Protein AF-0000000074684173 (afdb_homodimer)

Solvent-accessible surface area (backbone atoms only — not comparable to full-atom values): 18031 Å² total; per-residue (Å²): 128,80,78,47,80,74,58,52,73,63,25,51,53,51,18,54,50,30,50,53,45,47,60,44,42,70,63,49,59,40,55,18,73,44,70,64,85,82,48,59,67,70,51,53,49,50,52,52,51,47,40,68,71,32,25,43,43,57,56,69,36,16,80,82,35,29,43,56,35,41,54,49,50,47,40,65,68,55,41,46,66,44,26,57,52,45,22,54,32,23,64,51,6,46,69,69,32,50,80,44,41,61,60,50,26,51,51,15,38,36,44,35,49,52,45,47,19,49,45,31,32,52,71,64,52,81,57,84,80,51,88,60,62,48,52,88,49,71,68,41,22,50,47,34,42,57,75,51,41,62,58,36,53,54,22,50,51,42,33,54,52,29,48,64,58,50,66,75,44,75,63,127,129,79,78,48,78,72,58,52,72,66,24,53,53,50,19,53,50,31,48,54,44,48,60,43,43,69,62,49,59,42,56,17,73,45,68,64,86,82,49,61,67,69,52,53,49,50,52,51,51,48,40,69,71,33,26,43,44,58,58,69,37,16,82,82,34,29,41,56,35,39,53,49,50,46,39,65,68,56,40,45,65,44,25,58,51,45,21,55,30,24,66,50,7,47,68,68,32,50,80,45,42,61,60,50,25,53,50,16,40,37,43,35,49,53,45,47,19,48,46,32,32,54,72,64,53,81,56,84,80,50,87,61,60,49,53,87,47,71,68,42,22,52,47,34,43,54,74,51,40,61,59,36,54,53,21,49,51,42,34,54,51,30,48,66,59,50,66,75,44,76,60,127

Structure (mmCIF, N/CA/C/O backbone):
data_AF-0000000074684173-model_v1
#
loop_
_entity.id
_entity.type
_entity.pdbx_description
1 polymer 'Sigma intracellular receptor 2'
#
loop_
_atom_site.group_PDB
_atom_site.id
_atom_site.type_symbol
_atom_site.label_atom_id
_atom_site.label_alt_id
_atom_site.label_comp_id
_atom_site.label_asym_id
_atom_site.label_entity_id
_atom_site.label_seq_id
_atom_site.pdbx_PDB_ins_code
_atom_site.Cartn_x
_atom_site.Cartn_y
_atom_site.Cartn_z
_atom_site.occupancy
_atom_site.B_iso_or_equiv
_atom_site.auth_seq_id
_atom_site.auth_comp_id
_atom_site.auth_asym_id
_atom_site.auth_atom_id
_atom_site.pdbx_PDB_model_num
ATOM 1 N N . MET A 1 1 ? -27.344 -25.234 -1.289 1 38.94 1 MET A N 1
ATOM 2 C CA . MET A 1 1 ? -26.5 -25.547 -2.447 1 38.94 1 MET A CA 1
ATOM 3 C C . MET A 1 1 ? -25.188 -26.172 -2.016 1 38.94 1 MET A C 1
ATOM 5 O O . MET A 1 1 ? -24.531 -25.672 -1.085 1 38.94 1 MET A O 1
ATOM 9 N N . ALA A 1 2 ? -24.844 -27.266 -2.352 1 48.03 2 ALA A N 1
ATOM 10 C CA . ALA A 1 2 ? -23.688 -28.062 -1.921 1 48.03 2 ALA A CA 1
ATOM 11 C C . ALA A 1 2 ? -22.391 -27.297 -2.131 1 48.03 2 ALA A C 1
ATOM 13 O O . ALA A 1 2 ? -22.266 -26.516 -3.08 1 48.03 2 ALA A O 1
ATOM 14 N N . LEU A 1 3 ? -21.625 -26.922 -0.982 1 55.53 3 LEU A N 1
ATOM 15 C CA . LEU A 1 3 ? -20.297 -26.344 -1.194 1 55.53 3 LEU A CA 1
ATOM 16 C C . LEU A 1 3 ? -19.578 -27.062 -2.338 1 55.53 3 LEU A C 1
ATOM 18 O O . LEU A 1 3 ? -19.688 -28.281 -2.486 1 55.53 3 LEU A O 1
ATOM 22 N N . PRO A 1 4 ? -19.203 -26.25 -3.406 1 60.19 4 PRO A N 1
ATOM 23 C CA . PRO A 1 4 ? -18.469 -26.875 -4.512 1 60.19 4 PRO A CA 1
ATOM 24 C C . PRO A 1 4 ? -17.422 -27.875 -4.039 1 60.19 4 PRO A C 1
ATOM 26 O O . PRO A 1 4 ? -17.016 -27.859 -2.871 1 60.19 4 PRO A O 1
ATOM 29 N N . SER A 1 5 ? -16.906 -28.766 -4.777 1 68.44 5 SER A N 1
ATOM 30 C CA . SER A 1 5 ? -15.812 -29.688 -4.508 1 68.44 5 SER A CA 1
ATOM 31 C C . SER A 1 5 ? -14.531 -28.938 -4.184 1 68.44 5 SER A C 1
ATOM 33 O O . SER A 1 5 ? -14.305 -27.844 -4.684 1 68.44 5 SER A O 1
ATOM 35 N N . ARG A 1 6 ? -13.836 -29.125 -3.109 1 76.19 6 ARG A N 1
ATOM 36 C CA . ARG A 1 6 ? -12.562 -28.609 -2.609 1 76.19 6 ARG A CA 1
ATOM 37 C C . ARG A 1 6 ? -12.734 -27.219 -2.025 1 76.19 6 ARG A C 1
ATOM 39 O O . ARG A 1 6 ? -12.023 -26.281 -2.414 1 76.19 6 ARG A O 1
ATOM 46 N N . TYR A 1 7 ? -13.812 -26.984 -1.342 1 83.56 7 TYR A N 1
ATOM 47 C CA . TYR A 1 7 ? -14.156 -25.719 -0.714 1 83.56 7 TYR A CA 1
ATOM 48 C C . TYR A 1 7 ? -13.617 -25.656 0.71 1 83.56 7 TYR A C 1
ATOM 50 O O . TYR A 1 7 ? -13.93 -26.5 1.54 1 83.56 7 TYR A O 1
ATOM 58 N N . ARG A 1 8 ? -12.805 -24.609 0.915 1 92.25 8 ARG A N 1
ATOM 59 C CA . ARG A 1 8 ? -12.148 -24.406 2.203 1 92.25 8 ARG A CA 1
ATOM 60 C C . ARG A 1 8 ? -12.891 -23.375 3.041 1 92.25 8 ARG A C 1
ATOM 62 O O . ARG A 1 8 ? -13.617 -22.531 2.502 1 92.25 8 ARG A O 1
ATOM 69 N N . ILE A 1 9 ? -12.719 -23.422 4.324 1 95.25 9 ILE A N 1
ATOM 70 C CA . ILE A 1 9 ? -13.289 -22.438 5.234 1 95.25 9 ILE A CA 1
ATOM 71 C C . ILE A 1 9 ? -12.82 -21.031 4.844 1 95.25 9 ILE A C 1
ATOM 73 O O . ILE A 1 9 ? -13.586 -20.078 4.91 1 95.25 9 ILE A O 1
ATOM 77 N N . LEU A 1 10 ? -11.602 -20.891 4.402 1 96.94 10 LEU A N 1
ATOM 78 C CA . LEU A 1 10 ? -11.047 -19.609 4.004 1 96.94 10 LEU A CA 1
ATOM 79 C C . LEU A 1 10 ? -11.789 -19.047 2.795 1 96.94 10 LEU A C 1
ATOM 81 O O . LEU A 1 10 ? -11.945 -17.828 2.666 1 96.94 10 LEU A O 1
ATOM 85 N N . ASP A 1 11 ? -12.227 -19.922 1.945 1 97.25 11 ASP A N 1
ATOM 86 C CA . ASP A 1 11 ? -12.984 -19.453 0.789 1 97.25 11 ASP A CA 1
ATOM 87 C C . ASP A 1 11 ? -14.289 -18.797 1.221 1 97.25 11 ASP A C 1
ATOM 89 O O . ASP A 1 11 ? -14.711 -17.797 0.643 1 97.25 11 ASP A O 1
ATOM 93 N N . TYR A 1 12 ? -14.859 -19.391 2.195 1 96.5 12 TYR A N 1
ATOM 94 C CA . TYR A 1 12 ? -16.094 -18.812 2.729 1 96.5 12 TYR A CA 1
ATOM 95 C C . TYR A 1 12 ? -15.836 -17.453 3.367 1 96.5 12 TYR A C 1
ATOM 97 O O . TYR A 1 12 ? -16.594 -16.516 3.158 1 96.5 12 TYR A O 1
ATOM 105 N N . VAL A 1 13 ? -14.805 -17.328 4.145 1 98 13 VAL A N 1
ATOM 106 C CA . VAL A 1 13 ? -14.438 -16.078 4.809 1 98 13 VAL A CA 1
ATOM 107 C C . VAL A 1 13 ? -14.188 -14.992 3.766 1 98 13 VAL A C 1
ATOM 109 O O . VAL A 1 13 ? -14.719 -13.891 3.871 1 98 13 VAL A O 1
ATOM 112 N N . PHE A 1 14 ? -13.414 -15.359 2.771 1 98.69 14 PHE A N 1
ATOM 113 C CA . PHE A 1 14 ? -13.094 -14.391 1.733 1 98.69 14 PHE A CA 1
ATOM 114 C C . PHE A 1 14 ? -14.344 -14.023 0.934 1 98.69 14 PHE A C 1
ATOM 116 O O . PHE A 1 14 ? -14.523 -12.867 0.555 1 98.69 14 PHE A O 1
ATOM 123 N N . PHE A 1 15 ? -15.188 -15.016 0.724 1 98.38 15 PHE A N 1
ATOM 124 C CA . PHE A 1 15 ? -16.438 -14.766 0.011 1 98.38 15 PHE A CA 1
ATOM 125 C C . PHE A 1 15 ? -17.281 -13.727 0.738 1 98.38 15 PHE A C 1
ATOM 127 O O . PHE A 1 15 ? -17.688 -12.734 0.142 1 98.38 15 PHE A O 1
ATOM 134 N N . ILE A 1 16 ? -17.469 -13.891 1.987 1 98.56 16 ILE A N 1
ATOM 135 C CA . ILE A 1 16 ? -18.297 -12.977 2.777 1 98.56 16 ILE A CA 1
ATOM 136 C C . ILE A 1 16 ? -17.641 -11.602 2.826 1 98.56 16 ILE A C 1
ATOM 138 O O . ILE A 1 16 ? -18.312 -10.578 2.725 1 98.56 16 ILE A O 1
ATOM 142 N N . TYR A 1 17 ? -16.406 -11.602 3.016 1 98.75 17 TYR A N 1
ATOM 143 C CA . TYR A 1 17 ? -15.648 -10.352 3.111 1 98.75 17 TYR A CA 1
ATOM 144 C C . TYR A 1 17 ? -15.781 -9.531 1.835 1 98.75 17 TYR A C 1
ATOM 146 O O . TYR A 1 17 ? -16.156 -8.359 1.881 1 98.75 17 TYR A O 1
ATOM 154 N N . PHE A 1 18 ? -15.477 -10.148 0.698 1 98.81 18 PHE A N 1
ATOM 155 C CA . PHE A 1 18 ? -15.523 -9.414 -0.559 1 98.81 18 PHE A CA 1
ATOM 156 C C . PHE A 1 18 ? -16.953 -9.023 -0.916 1 98.81 18 PHE A C 1
ATOM 158 O O . PHE A 1 18 ? -17.188 -7.965 -1.497 1 98.81 18 PHE A O 1
ATOM 165 N N . LEU A 1 19 ? -17.891 -9.906 -0.589 1 98.69 19 LEU A N 1
ATOM 166 C CA . LEU A 1 19 ? -19.297 -9.57 -0.811 1 98.69 19 LEU A CA 1
ATOM 167 C C . LEU A 1 19 ? -19.688 -8.336 -0.015 1 98.69 19 LEU A C 1
ATOM 169 O O . LEU A 1 19 ? -20.344 -7.438 -0.545 1 98.69 19 LEU A O 1
ATOM 173 N N . ALA A 1 20 ? -19.281 -8.258 1.206 1 98.25 20 ALA A N 1
ATOM 174 C CA . ALA A 1 20 ? -19.625 -7.141 2.084 1 98.25 20 ALA A CA 1
ATOM 175 C C . ALA A 1 20 ? -18.953 -5.852 1.624 1 98.25 20 ALA A C 1
ATOM 177 O O . ALA A 1 20 ? -19.469 -4.754 1.862 1 98.25 20 ALA A O 1
ATOM 178 N N . GLN A 1 21 ? -17.781 -5.969 0.984 1 98.25 21 GLN A N 1
ATOM 179 C CA . GLN A 1 21 ? -17.047 -4.793 0.533 1 98.25 21 GLN A CA 1
ATOM 180 C C . GLN A 1 21 ? -17.812 -4.043 -0.552 1 98.25 21 GLN A C 1
ATOM 182 O O . GLN A 1 21 ? -17.688 -2.824 -0.678 1 98.25 21 GLN A O 1
ATOM 187 N N . ILE A 1 22 ? -18.594 -4.711 -1.315 1 98.12 22 ILE A N 1
ATOM 188 C CA . ILE A 1 22 ? -19.266 -4.125 -2.475 1 98.12 22 ILE A CA 1
ATOM 189 C C . ILE A 1 22 ? -20.219 -3.027 -2.02 1 98.12 22 ILE A C 1
ATOM 191 O O . ILE A 1 22 ? -20.016 -1.851 -2.326 1 98.12 22 ILE A O 1
ATOM 195 N N . PRO A 1 23 ? -21.266 -3.275 -1.21 1 96.5 23 PRO A N 1
ATOM 196 C CA . PRO A 1 23 ? -22.141 -2.184 -0.787 1 96.5 23 PRO A CA 1
ATOM 197 C C . PRO A 1 23 ? -21.453 -1.2 0.156 1 96.5 23 PRO A C 1
ATOM 199 O O . PRO A 1 23 ? -21.734 -0.002 0.121 1 96.5 23 PRO A O 1
ATOM 202 N N . SER A 1 24 ? -20.562 -1.703 0.99 1 95.5 24 SER A N 1
ATOM 203 C CA . SER A 1 24 ? -19.859 -0.827 1.932 1 95.5 24 SER A CA 1
ATOM 204 C C . SER A 1 24 ? -19.047 0.238 1.204 1 95.5 24 SER A C 1
ATOM 206 O O . SER A 1 24 ? -19.047 1.405 1.602 1 95.5 24 SER A O 1
ATOM 208 N N . THR A 1 25 ? -18.312 -0.178 0.153 1 96.38 25 THR A N 1
ATOM 209 C CA . THR A 1 25 ? -17.5 0.769 -0.601 1 96.38 25 THR A CA 1
ATOM 210 C C . THR A 1 25 ? -18.391 1.724 -1.4 1 96.38 25 THR A C 1
ATOM 212 O O . THR A 1 25 ? -18.219 2.943 -1.322 1 96.38 25 THR A O 1
ATOM 215 N N . ILE A 1 26 ? -19.375 1.232 -2.061 1 96.25 26 ILE A N 1
ATOM 216 C CA . ILE A 1 26 ? -20.172 2.014 -2.998 1 96.25 26 ILE A CA 1
ATOM 217 C C . ILE A 1 26 ? -21.062 2.988 -2.23 1 96.25 26 ILE A C 1
ATOM 219 O O . ILE A 1 26 ? -21.172 4.16 -2.6 1 96.25 26 ILE A O 1
ATOM 223 N N . PHE A 1 27 ? -21.578 2.586 -1.056 1 94.69 27 PHE A N 1
ATOM 224 C CA . PHE A 1 27 ? -22.625 3.375 -0.419 1 94.69 27 PHE A CA 1
ATOM 225 C C . PHE A 1 27 ? -22.094 4.082 0.823 1 94.69 27 PHE A C 1
ATOM 227 O O . PHE A 1 27 ? -22.703 5.047 1.298 1 94.69 27 PHE A O 1
ATOM 234 N N . PHE A 1 28 ? -21.016 3.607 1.341 1 94.5 28 PHE A N 1
ATOM 235 C CA . PHE A 1 28 ? -20.547 4.152 2.613 1 94.5 28 PHE A CA 1
ATOM 236 C C . PHE A 1 28 ? -19.219 4.855 2.445 1 94.5 28 PHE A C 1
ATOM 238 O O . PHE A 1 28 ? -19.125 6.078 2.588 1 94.5 28 PHE A O 1
ATOM 245 N N . ASP A 1 29 ? -18.203 4.141 1.961 1 94.81 29 ASP A N 1
ATOM 246 C CA . ASP A 1 29 ? -16.859 4.68 1.873 1 94.81 29 ASP A CA 1
ATOM 247 C C . ASP A 1 29 ? -16.781 5.836 0.878 1 94.81 29 ASP A C 1
ATOM 249 O O . ASP A 1 29 ? -16.016 6.781 1.064 1 94.81 29 ASP A O 1
ATOM 253 N N . THR A 1 30 ? -17.594 5.832 -0.098 1 97 30 THR A N 1
ATOM 254 C CA . THR A 1 30 ? -17.547 6.859 -1.134 1 97 30 THR A CA 1
ATOM 255 C C . THR A 1 30 ? -18.031 8.195 -0.588 1 97 30 THR A C 1
ATOM 257 O O . THR A 1 30 ? -17.75 9.25 -1.157 1 97 30 THR A O 1
ATOM 260 N N . GLN A 1 31 ? -18.766 8.195 0.488 1 96.12 31 GLN A N 1
ATOM 261 C CA . GLN A 1 31 ? -19.328 9.414 1.064 1 96.12 31 GLN A CA 1
ATOM 262 C C . GLN A 1 31 ? -18.234 10.32 1.6 1 96.12 31 GLN A C 1
ATOM 264 O O . GLN A 1 31 ? -18.453 11.516 1.836 1 96.12 31 GLN A O 1
ATOM 269 N N . GLY A 1 32 ? -17.062 9.758 1.817 1 95.56 32 GLY A N 1
ATOM 270 C CA . GLY A 1 32 ? -15.938 10.57 2.25 1 95.56 32 GLY A CA 1
ATOM 271 C C . GLY A 1 32 ? -15.297 11.359 1.12 1 95.56 32 GLY A C 1
ATOM 272 O O . GLY A 1 32 ? -14.531 12.289 1.363 1 95.56 32 GLY A O 1
ATOM 273 N N . VAL A 1 33 ? -15.602 11.016 -0.09 1 97.38 33 VAL A N 1
ATOM 274 C CA . VAL A 1 33 ? -14.93 11.586 -1.25 1 97.38 33 VAL A CA 1
ATOM 275 C C . VAL A 1 33 ? -15.922 12.406 -2.07 1 97.38 33 VAL A C 1
ATOM 277 O O . VAL A 1 33 ? -15.602 13.508 -2.531 1 97.38 33 VAL A O 1
ATOM 280 N N . TYR A 1 34 ? -17.125 11.945 -2.166 1 97.31 34 TYR A N 1
ATOM 281 C CA . TYR A 1 34 ? -18.094 12.57 -3.064 1 97.31 34 TYR A CA 1
ATOM 282 C C . TYR A 1 34 ? -19.141 13.344 -2.279 1 97.31 34 TYR A C 1
ATOM 284 O O . TYR A 1 34 ? -19.359 13.086 -1.095 1 97.31 34 TYR A O 1
ATOM 292 N N . PRO A 1 35 ? -19.844 14.266 -2.896 1 96.12 35 PRO A N 1
ATOM 293 C CA . PRO A 1 35 ? -20.812 15.117 -2.197 1 96.12 35 PRO A CA 1
ATOM 294 C C . PRO A 1 35 ? -21.953 14.32 -1.591 1 96.12 35 PRO A C 1
ATOM 296 O O . PRO A 1 35 ? -22.438 13.359 -2.199 1 96.12 35 PRO A O 1
ATOM 299 N N . GLN A 1 36 ? -22.391 14.75 -0.496 1 93.44 36 GLN A N 1
ATOM 300 C CA . GLN A 1 36 ? -23.422 14.062 0.276 1 93.44 36 GLN A CA 1
ATOM 301 C C . GLN A 1 36 ? -24.75 14.039 -0.477 1 93.44 36 GLN A C 1
ATOM 303 O O . GLN A 1 36 ? -25.562 13.133 -0.284 1 93.44 36 GLN A O 1
ATOM 308 N N . ARG A 1 37 ? -24.984 14.922 -1.343 1 94.31 37 ARG A N 1
ATOM 309 C CA . ARG A 1 37 ? -26.25 15.047 -2.055 1 94.31 37 ARG A CA 1
ATOM 310 C C . ARG A 1 37 ? -26.5 13.836 -2.945 1 94.31 37 ARG A C 1
ATOM 312 O O . ARG A 1 37 ? -27.625 13.578 -3.355 1 94.31 37 ARG A O 1
ATOM 319 N N . LEU A 1 38 ? -25.422 13.133 -3.236 1 95.94 38 LEU A N 1
ATOM 320 C CA . LEU A 1 38 ? -25.547 11.977 -4.121 1 95.94 38 LEU A CA 1
ATOM 321 C C . LEU A 1 38 ? -26.109 10.773 -3.373 1 95.94 38 LEU A C 1
ATOM 323 O O . LEU A 1 38 ? -26.453 9.766 -3.99 1 95.94 38 LEU A O 1
ATOM 327 N N . TYR A 1 39 ? -26.281 10.883 -2.053 1 97.06 39 TYR A N 1
ATOM 328 C CA . TYR A 1 39 ? -26.688 9.742 -1.238 1 97.06 39 TYR A CA 1
ATOM 329 C C . TYR A 1 39 ? -28.016 10.008 -0.541 1 97.06 39 TYR A C 1
ATOM 331 O O . TYR A 1 39 ? -28.266 11.125 -0.083 1 97.06 39 TYR A O 1
ATOM 339 N N . PRO A 1 40 ? -28.859 8.984 -0.48 1 96.62 40 PRO A N 1
ATOM 340 C CA . PRO A 1 40 ? -30.094 9.148 0.284 1 96.62 40 PRO A CA 1
ATOM 341 C C . PRO A 1 40 ? -29.844 9.406 1.769 1 96.62 40 PRO A C 1
ATOM 343 O O . PRO A 1 40 ? -28.75 9.102 2.273 1 96.62 40 PRO A O 1
ATOM 346 N N . SER A 1 41 ? -30.844 9.836 2.473 1 96.44 41 SER A N 1
ATOM 347 C CA . SER A 1 41 ? -30.719 10.305 3.852 1 96.44 41 SER A CA 1
ATOM 348 C C . SER A 1 41 ? -30.344 9.156 4.789 1 96.44 41 SER A C 1
ATOM 350 O O . SER A 1 41 ? -29.609 9.359 5.758 1 96.44 41 SER A O 1
ATOM 352 N N . PHE A 1 42 ? -30.828 8.008 4.523 1 96.88 42 PHE A N 1
ATOM 353 C CA . PHE A 1 42 ? -30.562 6.906 5.434 1 96.88 42 PHE A CA 1
ATOM 354 C C . PHE A 1 42 ? -29.078 6.527 5.402 1 96.88 42 PHE A C 1
ATOM 356 O O . PHE A 1 42 ? -28.5 6.176 6.434 1 96.88 42 PHE A O 1
ATOM 363 N N . LEU A 1 43 ? -28.469 6.633 4.266 1 97 43 LEU A N 1
ATOM 364 C CA . LEU A 1 43 ? -27.031 6.355 4.164 1 97 43 LEU A CA 1
ATOM 365 C C . LEU A 1 43 ? -26.219 7.473 4.801 1 97 43 LEU A C 1
ATOM 367 O O . LEU A 1 43 ? -25.188 7.215 5.426 1 97 43 LEU A O 1
ATOM 371 N N . GLN A 1 44 ? -26.672 8.672 4.586 1 97.19 44 GLN A N 1
ATOM 372 C CA . GLN A 1 44 ? -26.016 9.805 5.23 1 97.19 44 GLN A CA 1
ATOM 373 C C . GLN A 1 44 ? -26.062 9.672 6.75 1 97.19 44 GLN A C 1
ATOM 375 O O . GLN A 1 44 ? -25.094 9.992 7.434 1 97.19 44 GLN A O 1
ATOM 380 N N . SER A 1 45 ? -27.188 9.18 7.234 1 96.88 45 SER A N 1
ATOM 381 C CA . SER A 1 45 ? -27.344 8.984 8.672 1 96.88 45 SER A CA 1
ATOM 382 C C . SER A 1 45 ? -26.422 7.887 9.188 1 96.88 45 SER A C 1
ATOM 384 O O . SER A 1 45 ? -25.922 7.957 10.312 1 96.88 45 SER A O 1
ATOM 386 N N . MET A 1 46 ? -26.25 6.883 8.391 1 95.94 46 MET A N 1
ATOM 387 C CA . MET A 1 46 ? -25.328 5.805 8.758 1 95.94 46 MET A CA 1
ATOM 388 C C . MET A 1 46 ? -23.906 6.328 8.906 1 95.94 46 MET A C 1
ATOM 390 O O . MET A 1 46 ? -23.203 5.969 9.852 1 95.94 46 MET A O 1
ATOM 394 N N . LYS A 1 47 ? -23.484 7.082 7.984 1 96.31 47 LYS A N 1
ATOM 395 C CA . LYS A 1 47 ? -22.156 7.676 8.07 1 96.31 47 LYS A CA 1
ATOM 396 C C . LYS A 1 47 ? -22.031 8.586 9.297 1 96.31 47 LYS A C 1
ATOM 398 O O . LYS A 1 47 ? -21.016 8.547 10 1 96.31 47 LYS A O 1
ATOM 403 N N . ALA A 1 48 ? -23.094 9.391 9.531 1 95.88 48 ALA A N 1
ATOM 404 C CA . ALA A 1 48 ? -23.078 10.289 10.68 1 95.88 48 ALA A CA 1
ATOM 405 C C . ALA A 1 48 ? -22.906 9.516 11.984 1 95.88 48 ALA A C 1
ATOM 407 O O . ALA A 1 48 ? -22.141 9.914 12.859 1 95.88 48 ALA A O 1
ATOM 408 N N . HIS A 1 49 ? -23.641 8.43 12.094 1 97 49 HIS A N 1
ATOM 409 C CA . HIS A 1 49 ? -23.516 7.59 13.281 1 97 49 HIS A CA 1
ATOM 410 C C . HIS A 1 49 ? -22.125 6.996 13.398 1 97 49 HIS A C 1
ATOM 412 O O . HIS A 1 49 ? -21.547 6.953 14.492 1 97 49 HIS A O 1
ATOM 418 N N . TYR A 1 50 ? -21.594 6.547 12.312 1 97.31 50 TYR A N 1
ATOM 419 C CA . TYR A 1 50 ? -20.234 6.016 12.281 1 97.31 50 TYR A CA 1
ATOM 420 C C . TYR A 1 50 ? -19.234 7.062 12.75 1 97.31 50 TYR A C 1
ATOM 422 O O . TYR A 1 50 ? -18.344 6.762 13.555 1 97.31 50 TYR A O 1
ATOM 430 N N . LEU A 1 51 ? -19.328 8.258 12.266 1 96.88 51 LEU A N 1
ATOM 431 C CA . LEU A 1 51 ? -18.406 9.328 12.594 1 96.88 51 LEU A CA 1
ATOM 432 C C . LEU A 1 51 ? -18.516 9.719 14.07 1 96.88 51 LEU A C 1
ATOM 434 O O . LEU A 1 51 ? -17.531 10.07 14.703 1 96.88 51 LEU A O 1
ATOM 438 N N . GLU A 1 52 ? -19.719 9.617 14.539 1 96 52 GLU A N 1
ATOM 439 C CA . GLU A 1 52 ? -19.922 9.883 15.961 1 96 52 GLU A CA 1
ATOM 440 C C . GLU A 1 52 ? -19.281 8.805 16.828 1 96 52 GLU A C 1
ATOM 442 O O . GLU A 1 52 ? -18.734 9.094 17.891 1 96 52 GLU A O 1
ATOM 447 N N . THR A 1 53 ? -19.359 7.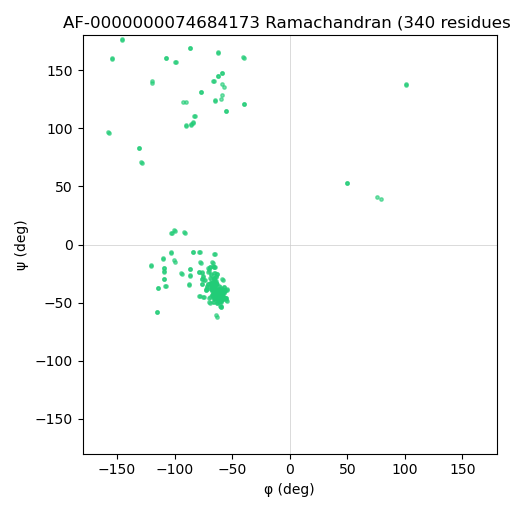656 16.344 1 96.94 53 THR A N 1
ATOM 448 C CA . THR A 1 53 ? -18.906 6.508 17.109 1 96.94 53 THR A CA 1
ATOM 449 C C . THR A 1 53 ? -17.391 6.391 17.047 1 96.94 53 THR A C 1
ATOM 451 O O . THR A 1 53 ? -16.734 6.203 18.078 1 96.94 53 THR A O 1
ATOM 454 N N . TYR A 1 54 ? -16.812 6.555 15.875 1 97.5 54 TYR A N 1
ATOM 455 C CA . TYR A 1 54 ? -15.406 6.211 15.688 1 97.5 54 TYR A CA 1
ATOM 456 C C . TYR A 1 54 ? -14.562 7.461 15.508 1 97.5 54 TYR A C 1
ATOM 458 O O . TYR A 1 54 ? -13.328 7.398 15.562 1 97.5 54 TYR A O 1
ATOM 466 N N . ARG A 1 55 ? -15.141 8.594 15.289 1 97.31 55 ARG A N 1
ATOM 467 C CA . ARG A 1 55 ? -14.438 9.859 15.109 1 97.31 55 ARG A CA 1
ATOM 468 C C . ARG A 1 55 ? -13.32 9.727 14.078 1 97.31 55 ARG A C 1
ATOM 470 O O . ARG A 1 55 ? -12.18 10.094 14.336 1 97.31 55 ARG A O 1
ATOM 477 N N . ASP A 1 56 ? -13.688 9.234 12.93 1 97.69 56 ASP A N 1
ATOM 478 C CA . ASP A 1 56 ? -12.773 8.945 11.828 1 97.69 56 ASP A CA 1
ATOM 479 C C . ASP A 1 56 ? -12.539 10.188 10.969 1 97.69 56 ASP A C 1
ATOM 481 O O . ASP A 1 56 ? -13.383 10.547 10.141 1 97.69 56 ASP A O 1
ATOM 485 N N . PRO A 1 57 ? -11.398 10.828 11.141 1 96.75 57 PRO A N 1
ATOM 486 C CA . PRO A 1 57 ? -11.164 12.055 10.383 1 96.75 57 PRO A CA 1
ATOM 487 C C . PRO A 1 57 ? -10.953 11.797 8.891 1 96.75 57 PRO A C 1
ATOM 489 O O . PRO A 1 57 ? -11.156 12.688 8.07 1 96.75 57 PRO A O 1
ATOM 492 N N . PHE A 1 58 ? -10.539 10.594 8.531 1 96.62 58 PHE A N 1
ATOM 493 C CA . PHE A 1 58 ? -10.219 10.273 7.148 1 96.62 58 PHE A CA 1
ATOM 494 C C . PHE A 1 58 ? -11.492 10.109 6.324 1 96.62 58 PHE A C 1
ATOM 496 O O 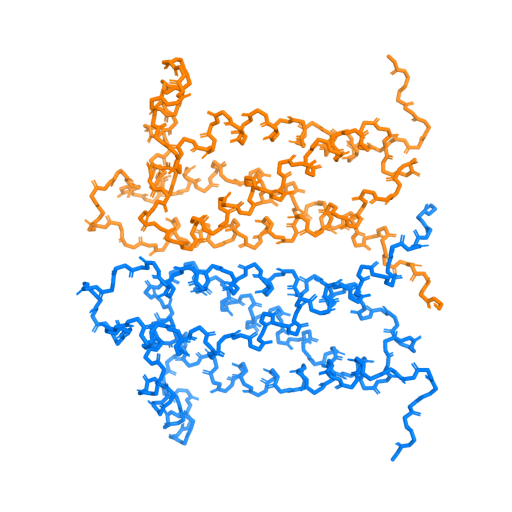. PHE A 1 58 ? -11.602 10.672 5.23 1 96.62 58 PHE A O 1
ATOM 503 N N . LEU A 1 59 ? -12.422 9.391 6.922 1 95.88 59 LEU A N 1
ATOM 504 C CA . LEU A 1 59 ? -13.695 9.195 6.242 1 95.88 59 LEU A CA 1
ATOM 505 C C . LEU A 1 59 ? -14.539 10.469 6.285 1 95.88 59 LEU A C 1
ATOM 507 O O . LEU A 1 59 ? -15.383 10.688 5.418 1 95.88 59 LEU A O 1
ATOM 511 N N . ALA A 1 60 ? -14.367 11.242 7.336 1 95.5 60 ALA A N 1
ATOM 512 C CA . ALA A 1 60 ? -15.117 12.492 7.449 1 95.5 60 ALA A CA 1
ATOM 513 C C . ALA A 1 60 ? -14.859 13.398 6.25 1 95.5 60 ALA A C 1
ATOM 515 O O . ALA A 1 60 ? -15.789 13.977 5.688 1 95.5 60 ALA A O 1
ATOM 516 N N . ASP A 1 61 ? -13.648 13.477 5.836 1 93.44 61 ASP A N 1
ATOM 517 C CA . ASP A 1 61 ? -13.266 14.297 4.691 1 93.44 61 ASP A CA 1
ATOM 518 C C . ASP A 1 61 ? -11.945 13.805 4.086 1 93.44 61 ASP A C 1
ATOM 520 O O . ASP A 1 61 ? -10.875 14.289 4.449 1 93.44 61 ASP A O 1
ATOM 524 N N . ALA A 1 62 ? -12.062 13.016 3.078 1 95.81 62 ALA A N 1
ATOM 525 C CA . ALA A 1 62 ? -10.891 12.398 2.459 1 95.81 62 ALA A CA 1
ATOM 526 C C . ALA A 1 62 ? -10.031 13.445 1.756 1 95.81 62 ALA A C 1
ATOM 528 O O . ALA A 1 62 ? -8.812 13.266 1.62 1 95.81 62 ALA A O 1
ATOM 529 N N . TRP A 1 63 ? -10.617 14.539 1.337 1 94.5 63 TRP A N 1
ATOM 530 C CA . TRP A 1 63 ? -9.898 15.555 0.58 1 94.5 63 TRP A CA 1
ATOM 531 C C . TRP A 1 63 ? -8.875 16.266 1.461 1 94.5 63 TRP A C 1
ATOM 533 O O . TRP A 1 63 ? -7.945 16.906 0.957 1 94.5 63 TRP A O 1
ATOM 543 N N . GLN A 1 64 ? -9.023 16.188 2.785 1 93.75 64 GLN A N 1
ATOM 544 C CA . GLN A 1 64 ? -8.078 16.812 3.709 1 93.75 64 GLN A CA 1
ATOM 545 C C . GLN A 1 64 ? -6.879 15.898 3.955 1 93.75 64 GLN A C 1
ATOM 547 O O . GLN A 1 64 ? -5.922 16.297 4.629 1 93.75 64 GLN A O 1
ATOM 552 N N . HIS A 1 65 ? -6.969 14.758 3.439 1 95.88 65 HIS A N 1
ATOM 553 C CA . HIS A 1 65 ? -5.918 13.75 3.572 1 95.88 65 HIS A CA 1
ATOM 554 C C . HIS A 1 65 ? -5.566 13.141 2.221 1 95.88 65 HIS A C 1
ATOM 556 O O . HIS A 1 65 ? -5.949 12.008 1.929 1 95.88 65 HIS A O 1
ATOM 562 N N . PRO A 1 66 ? -4.73 13.781 1.462 1 97.94 66 PRO A N 1
ATOM 563 C CA . PRO A 1 66 ? -4.484 13.344 0.086 1 97.94 66 PRO A CA 1
ATOM 564 C C . PRO A 1 66 ? -3.92 11.93 0.01 1 97.94 66 PRO A C 1
ATOM 566 O O . PRO A 1 66 ? -4.207 11.195 -0.939 1 97.94 66 PRO A O 1
ATOM 569 N N . TRP A 1 67 ? -3.027 11.562 0.957 1 98.12 67 TRP A N 1
ATOM 570 C CA . TRP A 1 67 ? -2.527 10.188 0.953 1 98.12 67 TRP A CA 1
ATOM 571 C C . TRP A 1 67 ? -3.676 9.195 1.054 1 98.12 67 TRP A C 1
ATOM 573 O O . TRP A 1 67 ? -3.666 8.156 0.386 1 98.12 67 TRP A O 1
ATOM 583 N N . TYR A 1 68 ? -4.676 9.469 1.861 1 98.38 68 TYR A N 1
ATOM 584 C CA . TYR A 1 68 ? -5.852 8.625 2.039 1 98.38 68 TYR A CA 1
ATOM 585 C C . TYR A 1 68 ? -6.766 8.695 0.822 1 98.38 68 TYR A C 1
ATOM 587 O O . TYR A 1 68 ? -7.383 7.699 0.44 1 98.38 68 TYR A O 1
ATOM 595 N N . LEU A 1 69 ? -6.875 9.867 0.256 1 98.44 69 LEU A N 1
ATOM 596 C CA . LEU A 1 69 ? -7.656 10.039 -0.964 1 98.44 69 LEU A CA 1
ATOM 597 C C . LEU A 1 69 ? -7.152 9.109 -2.066 1 98.44 69 LEU A C 1
ATOM 599 O O . LEU A 1 69 ? -7.945 8.539 -2.814 1 98.44 69 LEU A O 1
ATOM 603 N N . ALA A 1 70 ? -5.84 8.969 -2.146 1 98.38 70 ALA A N 1
ATOM 604 C CA . ALA A 1 70 ? -5.258 8.062 -3.131 1 98.38 70 ALA A CA 1
ATOM 605 C C . ALA A 1 70 ? -5.762 6.637 -2.93 1 98.38 70 ALA A C 1
ATOM 607 O O . ALA A 1 70 ? -6.109 5.953 -3.895 1 98.38 70 ALA A O 1
ATOM 608 N N . VAL A 1 71 ? -5.805 6.203 -1.72 1 97.94 71 VAL A N 1
ATOM 609 C CA . VAL A 1 71 ? -6.273 4.871 -1.361 1 97.94 71 VAL A CA 1
ATOM 610 C C . VAL A 1 71 ? -7.754 4.73 -1.713 1 97.94 71 VAL A C 1
ATOM 612 O O . VAL A 1 71 ? -8.172 3.717 -2.275 1 97.94 71 VAL A O 1
ATOM 615 N N . CYS A 1 72 ? -8.516 5.77 -1.422 1 97.88 72 CYS A N 1
ATOM 616 C CA . CYS A 1 72 ? -9.938 5.758 -1.723 1 97.88 72 CYS A CA 1
ATOM 617 C C . CYS A 1 72 ? -10.18 5.629 -3.223 1 97.88 72 CYS A C 1
ATOM 619 O O . CYS A 1 72 ? -11.023 4.84 -3.654 1 97.88 72 CYS A O 1
ATOM 621 N N . LEU A 1 73 ? -9.469 6.332 -3.982 1 97.69 73 LEU A N 1
ATOM 622 C CA . LEU A 1 73 ? -9.664 6.316 -5.43 1 97.69 73 LEU A CA 1
ATOM 623 C C . LEU A 1 73 ? -9.289 4.957 -6.012 1 97.69 73 LEU A C 1
ATOM 625 O O . LEU A 1 73 ? -9.961 4.465 -6.922 1 97.69 73 LEU A O 1
ATOM 629 N N . THR A 1 74 ? -8.211 4.387 -5.508 1 97.56 74 THR A N 1
ATOM 630 C CA . THR A 1 74 ? -7.855 3.033 -5.93 1 97.56 74 THR A CA 1
ATOM 631 C C . THR A 1 74 ? -8.977 2.053 -5.59 1 97.56 74 THR A C 1
ATOM 633 O O . THR A 1 74 ? -9.297 1.168 -6.391 1 97.56 74 THR A O 1
ATOM 636 N N . GLU A 1 75 ? -9.547 2.232 -4.457 1 96.81 75 GLU A N 1
ATOM 637 C CA . GLU A 1 75 ? -10.672 1.394 -4.047 1 96.81 75 GLU A CA 1
ATOM 638 C C . GLU A 1 75 ? -11.859 1.558 -4.988 1 96.81 75 GLU A C 1
ATOM 640 O O . GLU A 1 75 ? -12.422 0.569 -5.465 1 96.81 75 GLU A O 1
ATOM 645 N N . HIS A 1 76 ? -12.164 2.811 -5.289 1 96.38 76 HIS A N 1
ATOM 646 C CA . HIS A 1 76 ? -13.359 3.109 -6.059 1 96.38 76 HIS A CA 1
ATOM 647 C C . HIS A 1 76 ? -13.227 2.621 -7.496 1 96.38 76 HIS A C 1
ATOM 649 O O . HIS A 1 76 ? -14.172 2.061 -8.055 1 96.38 76 HIS A O 1
ATOM 655 N N . PHE A 1 77 ? -12.078 2.648 -8.031 1 95.69 77 PHE A N 1
ATOM 656 C CA . PHE A 1 77 ? -11.977 2.445 -9.469 1 95.69 77 PHE A CA 1
ATOM 657 C C . PHE A 1 77 ? -11.352 1.09 -9.781 1 95.69 77 PHE A C 1
ATOM 659 O O . PHE A 1 77 ? -11.648 0.481 -10.812 1 95.69 77 PHE A O 1
ATOM 666 N N . LEU A 1 78 ? -10.516 0.606 -8.945 1 97.06 78 LEU A N 1
ATOM 667 C CA . LEU A 1 78 ? -9.844 -0.649 -9.25 1 97.06 78 LEU A CA 1
ATOM 668 C C . LEU A 1 78 ? -10.383 -1.782 -8.383 1 97.06 78 LEU A C 1
ATOM 670 O O . LEU A 1 78 ? -10.602 -2.893 -8.875 1 97.06 78 LEU A O 1
ATOM 674 N N . GLU A 1 79 ? -10.719 -1.521 -7.184 1 98.06 79 GLU A N 1
ATOM 675 C CA . GLU A 1 79 ? -11.047 -2.605 -6.266 1 98.06 79 GLU A CA 1
ATOM 676 C C . GLU A 1 79 ? -12.523 -2.988 -6.363 1 98.06 79 GLU A C 1
ATOM 678 O O . GLU A 1 79 ? -12.875 -4.156 -6.203 1 98.06 79 GLU A O 1
ATOM 683 N N . VAL A 1 80 ? -13.352 -2.012 -6.605 1 98.12 80 VAL A N 1
ATOM 684 C CA . VAL A 1 80 ? -14.781 -2.328 -6.645 1 98.12 80 VAL A CA 1
ATOM 685 C C . VAL A 1 80 ? -15.047 -3.359 -7.738 1 98.12 80 VAL A C 1
ATOM 687 O O . VAL A 1 80 ? -15.656 -4.402 -7.484 1 98.12 80 VAL A O 1
ATOM 690 N N . PRO A 1 81 ? -14.609 -3.154 -9.023 1 97.88 81 PRO A N 1
ATOM 691 C CA . PRO A 1 81 ? -14.789 -4.215 -10.016 1 97.88 81 PRO A CA 1
ATOM 692 C C . PRO A 1 81 ? -14.188 -5.543 -9.578 1 97.88 81 PRO A C 1
ATOM 694 O O . PRO A 1 81 ? -14.758 -6.605 -9.828 1 97.88 81 PRO A O 1
ATOM 697 N N . PHE A 1 82 ? -13.094 -5.477 -8.953 1 98.62 82 PHE A N 1
ATOM 698 C CA . PHE A 1 82 ? -12.445 -6.695 -8.484 1 98.62 82 PHE A CA 1
ATOM 699 C C . PHE A 1 82 ? -13.297 -7.391 -7.43 1 98.62 82 PHE A C 1
ATOM 701 O O . PHE A 1 82 ? -13.352 -8.625 -7.383 1 98.62 82 PHE A O 1
ATOM 708 N N . PHE A 1 83 ? -13.922 -6.609 -6.535 1 98.69 83 PHE A N 1
ATOM 709 C CA . PHE A 1 83 ? -14.742 -7.195 -5.484 1 98.69 83 PHE A CA 1
ATOM 710 C C . PHE A 1 83 ? -15.844 -8.07 -6.082 1 98.69 83 PHE A C 1
ATOM 712 O O . PHE A 1 83 ? -16.156 -9.133 -5.543 1 98.69 83 PHE A O 1
ATOM 719 N N . PHE A 1 84 ? -16.422 -7.637 -7.168 1 98.44 84 PHE A N 1
ATOM 720 C CA . PHE A 1 84 ? -17.453 -8.43 -7.82 1 98.44 84 PHE A CA 1
ATOM 721 C C . PHE A 1 84 ? -16.891 -9.75 -8.32 1 98.44 84 PHE A C 1
ATOM 723 O O . PHE A 1 84 ? -17.469 -10.812 -8.102 1 98.44 84 PHE A O 1
ATOM 730 N N . TRP A 1 85 ? -15.797 -9.648 -8.938 1 98.06 85 TRP A N 1
ATOM 731 C CA . TRP A 1 85 ? -15.164 -10.859 -9.469 1 98.06 85 TRP A CA 1
ATOM 732 C C . TRP A 1 85 ? -14.727 -11.781 -8.336 1 98.06 85 TRP A C 1
ATOM 734 O O . TRP A 1 85 ? -14.914 -13 -8.414 1 98.06 85 TRP A O 1
ATOM 744 N N . ALA A 1 86 ? -14.078 -11.219 -7.34 1 98.5 86 ALA A N 1
ATOM 745 C CA . ALA A 1 86 ? -13.594 -12.008 -6.211 1 98.5 86 ALA A CA 1
ATOM 746 C C . ALA A 1 86 ? -14.742 -12.727 -5.504 1 98.5 86 ALA A C 1
ATOM 748 O O . ALA A 1 86 ? -14.602 -13.875 -5.098 1 98.5 86 ALA A O 1
ATOM 749 N N . THR A 1 87 ? -15.82 -11.992 -5.309 1 98.5 87 THR A N 1
ATOM 750 C CA . THR A 1 87 ? -17 -12.594 -4.695 1 98.5 87 THR A CA 1
ATOM 751 C C . THR A 1 87 ? -17.438 -13.836 -5.469 1 98.5 87 THR A C 1
ATOM 753 O O . THR A 1 87 ? -17.625 -14.898 -4.879 1 98.5 87 THR A O 1
ATOM 756 N N . TYR A 1 88 ? -17.531 -13.695 -6.773 1 97.81 88 TYR A N 1
ATOM 757 C CA . TYR A 1 88 ? -17.922 -14.82 -7.613 1 97.81 88 TYR A CA 1
ATOM 758 C C . TYR A 1 88 ? -16.906 -15.953 -7.5 1 97.81 88 TYR A C 1
ATOM 760 O O . TYR A 1 88 ? -17.281 -17.109 -7.316 1 97.81 88 TYR A O 1
ATOM 768 N N . ALA A 1 89 ? -15.664 -15.672 -7.633 1 96.81 89 ALA A N 1
ATOM 769 C CA . ALA A 1 89 ? -14.602 -16.672 -7.652 1 96.81 89 ALA A CA 1
ATOM 770 C C . ALA A 1 89 ? -14.531 -17.422 -6.324 1 96.81 89 ALA A C 1
ATOM 772 O O . ALA A 1 89 ? -14.383 -18.641 -6.301 1 96.81 89 ALA A O 1
ATOM 773 N N . TYR A 1 90 ? -14.641 -16.688 -5.223 1 97.25 90 TYR A N 1
ATOM 774 C CA . TYR A 1 90 ? -14.547 -17.344 -3.92 1 97.25 90 TYR A CA 1
ATOM 775 C C . TYR A 1 90 ? -15.828 -18.109 -3.598 1 97.25 90 TYR A C 1
ATOM 777 O O . TYR A 1 90 ? -15.812 -19.047 -2.805 1 97.25 90 TYR A O 1
ATOM 785 N N . TRP A 1 91 ? -16.953 -17.641 -4.164 1 96.25 91 TRP A N 1
ATOM 786 C CA . TRP A 1 91 ? -18.172 -18.438 -4.066 1 96.25 91 TRP A CA 1
ATOM 787 C C . TRP A 1 91 ? -17.969 -19.828 -4.676 1 96.25 91 TRP A C 1
ATOM 789 O O . TRP A 1 91 ? -18.453 -20.828 -4.141 1 96.25 91 TRP A O 1
ATOM 799 N N . LYS A 1 92 ? -17.234 -19.906 -5.781 1 94.88 92 LYS A N 1
ATOM 800 C CA . LYS A 1 92 ? -16.938 -21.172 -6.441 1 94.88 92 LYS A CA 1
ATOM 801 C C . LYS A 1 92 ? -15.812 -21.922 -5.715 1 94.88 92 LYS A C 1
ATOM 803 O O . LYS A 1 92 ? -15.688 -23.141 -5.844 1 94.88 92 LYS A O 1
ATOM 808 N N . GLY A 1 93 ? -15.008 -21.172 -5 1 92.88 93 GLY A N 1
ATOM 809 C CA . GLY A 1 93 ? -13.828 -21.719 -4.344 1 92.88 93 GLY A CA 1
ATOM 810 C C . GLY A 1 93 ? -12.547 -21.438 -5.098 1 92.88 93 GLY A C 1
ATOM 811 O O . GLY A 1 93 ? -12.477 -21.625 -6.316 1 92.88 93 GLY A O 1
ATOM 812 N N . ALA A 1 94 ? -11.57 -21.078 -4.332 1 89.44 94 ALA A N 1
ATOM 813 C CA . ALA A 1 94 ? -10.305 -20.656 -4.922 1 89.44 94 ALA A CA 1
ATOM 814 C C . ALA A 1 94 ? -9.641 -21.812 -5.672 1 89.44 94 ALA A C 1
ATOM 816 O O . ALA A 1 94 ? -8.945 -21.594 -6.664 1 89.44 94 ALA A O 1
ATOM 817 N N . LEU A 1 95 ? -9.828 -23.031 -5.234 1 88.5 95 LEU A N 1
ATOM 818 C CA . LEU A 1 95 ? -9.219 -24.188 -5.895 1 88.5 95 LEU A CA 1
ATOM 819 C C . LEU A 1 95 ? -9.961 -24.531 -7.18 1 88.5 95 LEU A C 1
ATOM 821 O O . LEU A 1 95 ? -9.406 -25.188 -8.07 1 88.5 95 LEU A O 1
ATOM 825 N N . ASN A 1 96 ? -11.195 -24.141 -7.234 1 90.75 96 ASN A N 1
ATOM 826 C CA . ASN A 1 96 ? -11.977 -24.312 -8.453 1 90.75 96 ASN A CA 1
ATOM 827 C C . ASN A 1 96 ? -11.781 -23.141 -9.414 1 90.75 96 ASN A C 1
ATOM 829 O O . ASN A 1 96 ? -11.945 -23.281 -10.625 1 90.75 96 ASN A O 1
ATOM 833 N N . LYS A 1 97 ? -11.453 -22 -8.945 1 92.12 97 LYS A N 1
ATOM 834 C CA . LYS A 1 97 ? -11.141 -20.781 -9.688 1 92.12 97 LYS A CA 1
ATOM 835 C C . LYS A 1 97 ? -9.812 -20.172 -9.227 1 92.12 97 LYS A C 1
ATOM 837 O O . LYS A 1 97 ? -9.781 -19.062 -8.688 1 92.12 97 LYS A O 1
ATOM 842 N N . PRO A 1 98 ? -8.758 -20.812 -9.547 1 92.06 98 PRO A N 1
ATOM 843 C CA . PRO A 1 98 ? -7.453 -20.422 -9.008 1 92.06 98 PRO A CA 1
ATOM 844 C C . PRO A 1 98 ? -6.992 -19.062 -9.531 1 92.06 98 PRO A C 1
ATOM 846 O O . PRO A 1 98 ? -6.094 -18.438 -8.945 1 92.06 98 PRO A O 1
ATOM 849 N N . SER A 1 99 ? -7.621 -18.578 -10.586 1 93 99 SER A N 1
ATOM 850 C CA . SER A 1 99 ? -7.246 -17.297 -11.164 1 93 99 SER A CA 1
ATOM 851 C C . SER A 1 99 ? -7.531 -16.156 -10.195 1 93 99 SER A C 1
ATOM 853 O O . SER A 1 99 ? -7.062 -15.031 -10.406 1 93 99 SER A O 1
ATOM 855 N N . VAL A 1 100 ? -8.18 -16.375 -9.094 1 95.94 100 VAL A N 1
ATOM 856 C CA . VAL A 1 100 ? -8.523 -15.32 -8.156 1 95.94 100 VAL A CA 1
ATOM 857 C C . VAL A 1 100 ? -7.371 -15.102 -7.18 1 95.94 100 VAL A C 1
ATOM 859 O O . VAL A 1 100 ? -7.254 -14.031 -6.578 1 95.94 100 VAL A O 1
ATOM 862 N N . VAL A 1 101 ? -6.527 -16.062 -7.039 1 96.06 101 VAL A N 1
ATOM 863 C CA . VAL A 1 101 ? -5.539 -16.078 -5.969 1 96.06 101 VAL A CA 1
ATOM 864 C C . VAL A 1 101 ? -4.559 -14.922 -6.152 1 96.06 101 VAL A C 1
ATOM 866 O O . VAL A 1 101 ? -4.297 -14.164 -5.215 1 96.06 101 VAL A O 1
ATOM 869 N N . LEU A 1 102 ? -4.086 -14.75 -7.352 1 96.81 102 LEU A N 1
ATOM 870 C CA . LEU A 1 102 ? -3.068 -13.734 -7.594 1 96.81 102 LEU A CA 1
ATOM 871 C C . LEU A 1 102 ? -3.654 -12.328 -7.461 1 96.81 102 LEU A C 1
ATOM 873 O O . LEU A 1 102 ? -3.133 -11.508 -6.707 1 96.81 102 LEU A O 1
ATOM 877 N N . PRO A 1 103 ? -4.785 -11.984 -8.086 1 97.62 103 PRO A N 1
ATOM 878 C CA . PRO A 1 103 ? -5.348 -10.641 -7.895 1 97.62 103 PRO A CA 1
ATOM 879 C C . PRO A 1 103 ? -5.773 -10.391 -6.453 1 97.62 103 PRO A C 1
ATOM 881 O O . PRO A 1 103 ? -5.699 -9.25 -5.977 1 97.62 103 PRO A O 1
ATOM 884 N N . ALA A 1 104 ? -6.234 -11.438 -5.82 1 98.44 104 ALA A N 1
ATOM 885 C CA . ALA A 1 104 ? -6.605 -11.281 -4.414 1 98.44 104 ALA A CA 1
ATOM 886 C C . ALA A 1 104 ? -5.383 -10.969 -3.557 1 98.44 104 ALA A C 1
ATOM 888 O O . ALA A 1 104 ? -5.461 -10.172 -2.617 1 98.44 104 ALA A O 1
ATOM 889 N N . LEU A 1 105 ? -4.312 -11.602 -3.871 1 98.44 105 LEU A N 1
ATOM 890 C CA . LEU A 1 105 ? -3.064 -11.305 -3.174 1 98.44 105 LEU A CA 1
ATOM 891 C C . LEU A 1 105 ? -2.639 -9.859 -3.412 1 98.44 105 LEU A C 1
ATOM 893 O O . LEU A 1 105 ? -2.242 -9.164 -2.477 1 98.44 105 LEU A O 1
ATOM 897 N N . ILE A 1 106 ? -2.713 -9.359 -4.613 1 98.75 106 ILE A N 1
ATOM 898 C CA . ILE A 1 106 ? -2.361 -7.984 -4.969 1 98.75 106 ILE A CA 1
ATOM 899 C C . ILE A 1 106 ? -3.246 -7.008 -4.195 1 98.75 106 ILE A C 1
ATOM 901 O O . ILE A 1 106 ? -2.748 -6.059 -3.586 1 98.75 106 ILE A O 1
ATOM 905 N N . TYR A 1 107 ? -4.543 -7.285 -4.203 1 98.81 107 TYR A N 1
ATOM 906 C CA . TYR A 1 107 ? -5.484 -6.488 -3.426 1 98.81 107 TYR A CA 1
ATOM 907 C C . TYR A 1 107 ? -5.086 -6.461 -1.953 1 98.81 107 TYR A C 1
ATOM 909 O O . TYR A 1 107 ? -5.094 -5.402 -1.322 1 98.81 107 TYR A O 1
ATOM 917 N N . SER A 1 108 ? -4.777 -7.602 -1.465 1 98.94 108 SER A N 1
ATOM 918 C CA . SER A 1 108 ? -4.535 -7.738 -0.032 1 98.94 108 SER A CA 1
ATOM 919 C C . SER A 1 108 ? -3.258 -7.012 0.383 1 98.94 108 SER A C 1
ATOM 921 O O . SER A 1 108 ? -3.203 -6.402 1.451 1 98.94 108 SER A O 1
ATOM 923 N N . VAL A 1 109 ? -2.221 -7.062 -0.429 1 98.81 109 VAL A N 1
ATOM 924 C CA . VAL A 1 109 ? -0.994 -6.332 -0.134 1 98.81 109 VAL A CA 1
ATOM 925 C C . VAL A 1 109 ? -1.274 -4.828 -0.14 1 98.81 109 VAL A C 1
ATOM 927 O O . VAL A 1 109 ? -0.83 -4.105 0.754 1 98.81 109 VAL A O 1
ATOM 930 N N . HIS A 1 110 ? -2.002 -4.359 -1.132 1 98.88 110 HIS A N 1
ATOM 931 C CA . HIS A 1 110 ? -2.412 -2.959 -1.191 1 98.88 110 HIS A CA 1
ATOM 932 C C . HIS A 1 110 ? -3.164 -2.551 0.072 1 98.88 110 HIS A C 1
ATOM 934 O O . HIS A 1 110 ? -2.859 -1.52 0.675 1 98.88 110 HIS A O 1
ATOM 940 N N . THR A 1 111 ? -4.105 -3.404 0.487 1 98.81 111 THR A N 1
ATOM 941 C CA . THR A 1 111 ? -4.961 -3.09 1.626 1 98.81 111 THR A CA 1
ATOM 942 C C . THR A 1 111 ? -4.152 -3.072 2.92 1 98.81 111 THR A C 1
ATOM 944 O O . THR A 1 111 ? -4.301 -2.16 3.736 1 98.81 111 THR A O 1
ATOM 947 N N . VAL A 1 112 ? -3.297 -4.039 3.072 1 98.81 112 VAL A N 1
ATOM 948 C CA . VAL A 1 112 ? -2.484 -4.082 4.285 1 98.81 112 VAL A CA 1
ATOM 949 C C . VAL A 1 112 ? -1.567 -2.863 4.336 1 98.81 112 VAL A C 1
ATOM 951 O O . VAL A 1 112 ? -1.371 -2.27 5.398 1 98.81 112 VAL A O 1
ATOM 954 N N . THR A 1 113 ? -1.019 -2.486 3.215 1 98.75 113 THR A N 1
ATOM 955 C CA . THR A 1 113 ? -0.189 -1.288 3.15 1 98.75 113 THR A CA 1
ATOM 956 C C . THR A 1 113 ? -0.992 -0.052 3.543 1 98.75 113 THR A C 1
ATOM 958 O O . THR A 1 113 ? -0.561 0.731 4.391 1 98.75 113 THR A O 1
ATOM 961 N N . ALA A 1 114 ? -2.145 0.107 2.979 1 98.69 114 ALA A N 1
ATOM 962 C CA . ALA A 1 114 ? -3 1.264 3.229 1 98.69 114 ALA A CA 1
ATOM 963 C C . ALA A 1 114 ? -3.434 1.318 4.691 1 98.69 114 ALA A C 1
ATOM 965 O O . ALA A 1 114 ? -3.352 2.371 5.332 1 98.69 114 ALA A O 1
ATOM 966 N N . VAL A 1 115 ? -3.873 0.228 5.227 1 98.81 115 VAL A N 1
ATOM 967 C CA . VAL A 1 115 ? -4.406 0.214 6.586 1 98.81 115 VAL A CA 1
ATOM 968 C C . VAL A 1 115 ? -3.273 0.407 7.59 1 98.81 115 VAL A C 1
ATOM 970 O O . VAL A 1 115 ? -3.463 1.03 8.641 1 98.81 115 VAL A O 1
ATOM 973 N N . THR A 1 116 ? -2.09 -0.112 7.277 1 98.81 116 THR A N 1
ATOM 974 C CA . THR A 1 116 ? -0.939 0.153 8.133 1 98.81 116 THR A CA 1
ATOM 975 C C . THR A 1 116 ? -0.682 1.653 8.242 1 98.81 116 THR A C 1
ATOM 977 O O . THR A 1 116 ? -0.41 2.162 9.336 1 98.81 116 THR A O 1
ATOM 980 N N . SER A 1 117 ? -0.76 2.354 7.172 1 98.81 117 SER A N 1
ATOM 981 C CA . SER A 1 117 ? -0.645 3.809 7.195 1 98.81 117 SER A CA 1
ATOM 982 C C . SER A 1 117 ? -1.765 4.438 8.023 1 98.81 117 SER A C 1
ATOM 984 O O . SER A 1 117 ? -1.529 5.379 8.781 1 98.81 117 SER A O 1
ATOM 986 N N . ILE A 1 118 ? -2.965 3.926 7.902 1 98.75 118 ILE A N 1
ATOM 987 C CA . ILE A 1 118 ? -4.109 4.438 8.648 1 98.75 118 ILE A CA 1
ATOM 988 C C . ILE A 1 118 ? -3.881 4.23 10.148 1 98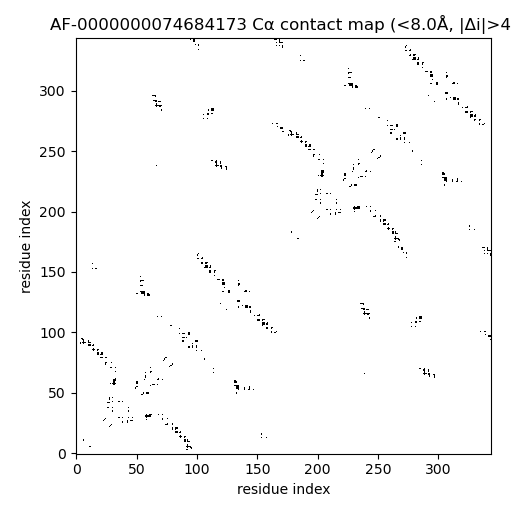.75 118 ILE A C 1
ATOM 990 O O . ILE A 1 118 ? -4.145 5.133 10.945 1 98.75 118 ILE A O 1
ATOM 994 N N . PHE A 1 119 ? -3.383 3.035 10.531 1 98.81 119 PHE A N 1
ATOM 995 C CA . PHE A 1 119 ? -3.094 2.762 11.93 1 98.81 119 PHE A CA 1
ATOM 996 C C . PHE A 1 119 ? -2.086 3.766 12.484 1 98.81 119 PHE A C 1
ATOM 998 O O . PHE A 1 119 ? -2.27 4.297 13.578 1 98.81 119 PHE A O 1
ATOM 1005 N N . HIS A 1 120 ? -1.079 4.02 11.727 1 98.75 120 HIS A N 1
ATOM 1006 C CA . HIS A 1 120 ? -0.058 4.953 12.18 1 98.75 120 HIS A CA 1
ATOM 1007 C C . HIS A 1 120 ? -0.618 6.367 12.305 1 98.75 120 HIS A C 1
ATOM 1009 O O . HIS A 1 120 ? -0.316 7.082 13.266 1 98.75 120 HIS A O 1
ATOM 1015 N N . MET A 1 121 ? -1.411 6.77 11.375 1 98.06 121 MET A N 1
ATOM 1016 C CA . MET A 1 121 ? -2.068 8.07 11.453 1 98.06 121 MET A CA 1
ATOM 1017 C C . MET A 1 121 ? -2.971 8.148 12.672 1 98.06 121 MET A C 1
ATOM 1019 O O . MET A 1 121 ? -2.918 9.125 13.43 1 98.06 121 MET A O 1
ATOM 1023 N N . ALA A 1 122 ? -3.725 7.16 12.852 1 98.06 122 ALA A N 1
ATOM 1024 C CA . ALA A 1 122 ? -4.68 7.137 13.961 1 98.06 122 ALA A CA 1
ATOM 1025 C C . ALA A 1 122 ? -3.961 7.223 15.305 1 98.06 122 ALA A C 1
ATOM 1027 O O . ALA A 1 122 ? -4.422 7.91 16.219 1 98.06 122 ALA A O 1
ATOM 1028 N N . LEU A 1 123 ? -2.84 6.633 15.414 1 98.19 123 LEU A N 1
ATOM 1029 C CA . LEU A 1 123 ? -2.197 6.48 16.719 1 98.19 123 LEU A CA 1
ATOM 1030 C C . LEU A 1 123 ? -1.205 7.609 16.969 1 98.19 123 LEU A C 1
ATOM 1032 O O . LEU A 1 123 ? -0.956 7.977 18.125 1 98.19 123 LEU A O 1
ATOM 1036 N N . LEU A 1 124 ? -0.66 8.242 15.891 1 97.56 124 LEU A N 1
ATOM 1037 C CA . LEU A 1 124 ? 0.499 9.094 16.125 1 97.56 124 LEU A CA 1
ATOM 1038 C C . LEU A 1 124 ? 0.22 10.523 15.688 1 97.56 124 LEU A C 1
ATOM 1040 O O . LEU A 1 124 ? 0.927 11.453 16.078 1 97.56 124 LEU A O 1
ATOM 1044 N N . GLU A 1 125 ? -0.803 10.703 14.844 1 96.06 125 GLU A N 1
ATOM 1045 C CA . GLU A 1 125 ? -1.062 12.031 14.297 1 96.06 125 GLU A CA 1
ATOM 1046 C C . GLU A 1 125 ? -1.488 13.008 15.391 1 96.06 125 GLU A C 1
ATOM 1048 O O . GLU A 1 125 ? -2.234 12.641 16.297 1 96.06 125 GLU A O 1
ATOM 1053 N N . ASP A 1 126 ? -1.003 14.266 15.297 1 92.69 126 ASP A N 1
ATOM 1054 C CA . ASP A 1 126 ? -1.503 15.344 16.141 1 92.69 126 ASP A CA 1
ATOM 1055 C C . ASP A 1 126 ? -2.764 15.969 15.547 1 92.69 126 ASP A C 1
ATOM 1057 O O . ASP A 1 126 ? -2.684 16.766 14.609 1 92.69 126 ASP A O 1
ATOM 1061 N N . PHE A 1 127 ? -3.848 15.664 16.125 1 92 127 PHE A N 1
ATOM 1062 C CA . PHE A 1 127 ? -5.133 16.094 15.578 1 92 127 PHE A CA 1
ATOM 1063 C C . PHE A 1 127 ? -5.555 17.422 16.188 1 92 127 PHE A C 1
ATOM 1065 O O . PHE A 1 127 ? -6.684 17.875 15.977 1 92 127 PHE A O 1
ATOM 1072 N N . SER A 1 128 ? -4.742 18.062 16.875 1 86.81 128 SER A N 1
ATOM 1073 C CA . SER A 1 128 ? -5.109 19.266 17.625 1 86.81 128 SER A CA 1
ATOM 1074 C C . SER A 1 128 ? -5.543 20.391 16.703 1 86.81 128 SER A C 1
ATOM 1076 O O . SER A 1 128 ? -6.418 21.188 17.047 1 86.81 128 SER A O 1
ATOM 1078 N N . ASP A 1 129 ? -5.055 20.406 15.5 1 79.69 129 ASP A N 1
ATOM 1079 C CA . ASP A 1 129 ? -5.355 21.516 14.586 1 79.69 129 ASP A CA 1
ATOM 1080 C C . ASP A 1 129 ? -6.402 21.094 13.555 1 79.69 129 ASP A C 1
ATOM 1082 O O . ASP A 1 129 ? -6.648 21.812 12.586 1 79.69 129 ASP A O 1
ATOM 1086 N N . TYR A 1 130 ? -6.945 19.953 13.828 1 81.75 130 TYR A N 1
ATOM 1087 C CA . TYR A 1 130 ? -7.926 19.484 12.852 1 81.75 130 TYR A CA 1
ATOM 1088 C C . TYR A 1 130 ? -9.25 20.219 13.016 1 81.75 130 TYR A C 1
ATOM 1090 O O . TYR A 1 130 ? -9.719 20.438 14.141 1 81.75 130 TYR A O 1
ATOM 1098 N N . LYS A 1 131 ? -9.75 20.688 11.938 1 74.38 131 LYS A N 1
ATOM 1099 C CA . LYS A 1 131 ? -11.062 21.328 11.922 1 74.38 131 LYS A CA 1
ATOM 1100 C C . LYS A 1 131 ? -12.18 20.281 11.992 1 74.38 131 LYS A C 1
ATOM 1102 O O . LYS A 1 131 ? -13.211 20.516 12.625 1 74.38 131 LYS A O 1
ATOM 1107 N N . ALA A 1 132 ? -11.906 19.219 11.414 1 72.75 132 ALA A N 1
ATOM 1108 C CA . ALA A 1 132 ? -12.898 18.141 11.359 1 72.75 132 ALA A CA 1
ATOM 1109 C C . ALA A 1 132 ? -12.812 17.25 12.594 1 72.75 132 ALA A C 1
ATOM 1111 O O . ALA A 1 132 ? -11.875 17.359 13.383 1 72.75 132 ALA A O 1
ATOM 1112 N N . LEU A 1 133 ? -13.789 16.406 12.734 1 90.81 133 LEU A N 1
ATOM 1113 C CA . LEU A 1 133 ? 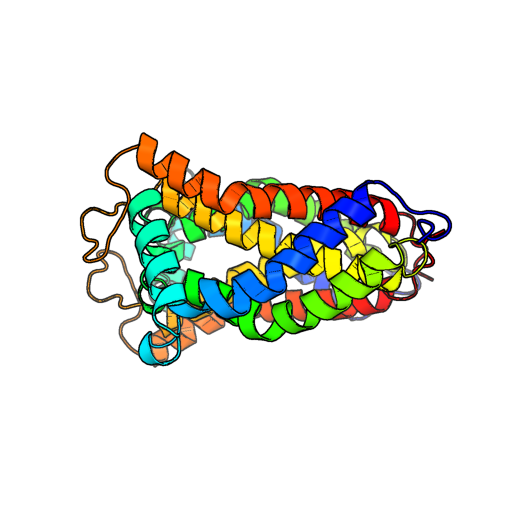-13.836 15.469 13.844 1 90.81 133 LEU A CA 1
ATOM 1114 C C . LEU A 1 133 ? -12.609 14.562 13.844 1 90.81 133 LEU A C 1
ATOM 1116 O O . LEU A 1 133 ? -12.156 14.125 12.781 1 90.81 133 LEU A O 1
ATOM 1120 N N . ALA A 1 134 ? -12.039 14.32 15.023 1 95.88 134 ALA A N 1
ATOM 1121 C CA . ALA A 1 134 ? -10.875 13.445 15.211 1 95.88 134 ALA A CA 1
ATOM 1122 C C . ALA A 1 134 ? -10.836 12.883 16.625 1 95.88 134 ALA A C 1
ATOM 1124 O O . ALA A 1 134 ? -11.508 13.398 17.531 1 95.88 134 ALA A O 1
ATOM 1125 N N . PRO A 1 135 ? -10.125 11.852 16.75 1 97.38 135 PRO A N 1
ATOM 1126 C CA . PRO A 1 135 ? -10.023 11.289 18.094 1 97.38 135 PRO A CA 1
ATOM 1127 C C . PRO A 1 135 ? -9.445 12.281 19.094 1 97.38 135 PRO A C 1
ATOM 1129 O O . PRO A 1 135 ? -8.555 13.062 18.766 1 97.38 135 PRO A O 1
ATOM 1132 N N . ARG A 1 136 ? -9.938 12.172 20.422 1 95.06 136 ARG A N 1
ATOM 1133 C CA . ARG A 1 136 ? -9.562 13.148 21.453 1 95.06 136 ARG A CA 1
ATOM 1134 C C . ARG A 1 136 ? -8.625 12.523 22.469 1 95.06 136 ARG A C 1
ATOM 1136 O O . ARG A 1 136 ? -7.961 13.242 23.234 1 95.06 136 ARG A O 1
ATOM 1143 N N . ASN A 1 137 ? -8.695 11.18 22.562 1 96 137 ASN A N 1
ATOM 1144 C CA . ASN A 1 137 ? -7.863 10.453 23.516 1 96 137 ASN A CA 1
ATOM 1145 C C . ASN A 1 137 ? -7.434 9.094 22.969 1 96 137 ASN A C 1
ATOM 1147 O O . ASN A 1 137 ? -7.801 8.727 21.859 1 96 137 ASN A O 1
ATOM 1151 N N . LEU A 1 138 ? -6.609 8.398 23.75 1 97.44 138 LEU A N 1
ATOM 1152 C CA . LEU A 1 138 ? -6.027 7.137 23.312 1 97.44 138 LEU A CA 1
ATOM 1153 C C . LEU A 1 138 ? -7.113 6.086 23.094 1 97.44 138 LEU A C 1
ATOM 1155 O O . LEU A 1 138 ? -7.027 5.285 22.156 1 97.44 138 LEU A O 1
ATOM 1159 N N . GLU A 1 139 ? -8.086 6.066 23.906 1 98.12 139 GLU A N 1
ATOM 1160 C CA . GLU A 1 139 ? -9.188 5.113 23.766 1 98.12 139 GLU A CA 1
ATOM 1161 C C . GLU A 1 139 ? -9.906 5.293 22.438 1 98.12 139 GLU A C 1
ATOM 1163 O O . GLU A 1 139 ? -10.195 4.312 21.734 1 98.12 139 GLU A O 1
ATOM 1168 N N . GLU A 1 140 ? -10.203 6.527 22.094 1 98 140 GLU A N 1
ATOM 1169 C CA . GLU A 1 140 ? -10.875 6.809 20.828 1 98 140 GLU A CA 1
ATOM 1170 C C . GLU A 1 140 ? -9.977 6.473 19.641 1 98 140 GLU A C 1
ATOM 1172 O O . GLU A 1 140 ? -10.461 6.059 18.578 1 98 140 GLU A O 1
ATOM 1177 N N . ARG A 1 141 ? -8.68 6.66 19.828 1 98.38 141 ARG A N 1
ATOM 1178 C CA . ARG A 1 141 ? -7.734 6.273 18.781 1 98.38 141 ARG A CA 1
ATOM 1179 C C . ARG A 1 141 ? -7.773 4.77 18.531 1 98.38 141 ARG A C 1
ATOM 1181 O O . ARG A 1 141 ? -7.793 4.32 17.375 1 98.38 141 ARG A O 1
ATOM 118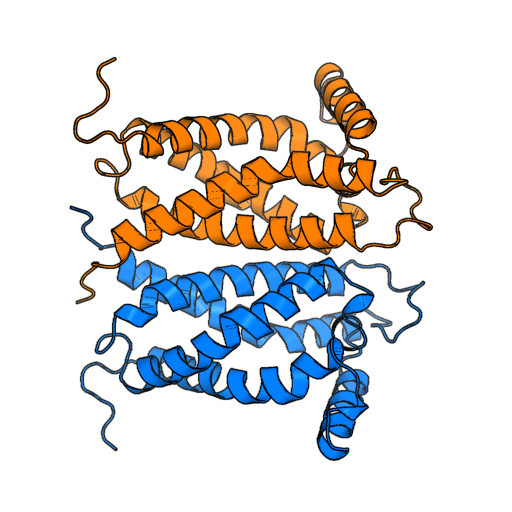8 N N . PHE A 1 142 ? -7.762 3.967 19.578 1 98.38 142 PHE A N 1
ATOM 1189 C CA . PHE A 1 142 ? -7.836 2.518 19.422 1 98.38 142 PHE A CA 1
ATOM 1190 C C . PHE A 1 142 ? -9.188 2.1 18.875 1 98.38 142 PHE A C 1
ATOM 1192 O O . PHE A 1 142 ? -9.281 1.124 18.125 1 98.38 142 PHE A O 1
ATOM 1199 N N . LYS A 1 143 ? -10.227 2.797 19.25 1 98.44 143 LYS A N 1
ATOM 1200 C CA . LYS A 1 143 ? -11.531 2.523 18.656 1 98.44 143 LYS A CA 1
ATOM 1201 C C . LYS A 1 143 ? -11.523 2.762 17.156 1 98.44 143 LYS A C 1
ATOM 1203 O O . LYS A 1 143 ? -12.086 1.972 16.391 1 98.44 143 LYS A O 1
ATOM 1208 N N . LEU A 1 144 ? -10.922 3.848 16.766 1 98.5 144 LEU A N 1
ATOM 1209 C CA . LEU A 1 144 ? -10.766 4.105 15.336 1 98.5 144 LEU A CA 1
ATOM 1210 C C . LEU A 1 144 ? -9.984 2.98 14.664 1 98.5 144 LEU A C 1
ATOM 1212 O O . LEU A 1 144 ? -10.391 2.486 13.609 1 98.5 144 LEU A O 1
ATOM 1216 N N . CYS A 1 145 ? -8.875 2.531 15.281 1 98.75 145 CYS A N 1
ATOM 1217 C CA . CYS A 1 145 ? -8.102 1.419 14.742 1 98.75 145 CYS A CA 1
ATOM 1218 C C . CYS A 1 145 ? -8.961 0.17 14.602 1 98.75 145 CYS A C 1
ATOM 1220 O O . CYS A 1 145 ? -8.828 -0.577 13.633 1 98.75 145 CYS A O 1
ATOM 1222 N N . SER A 1 146 ? -9.82 -0.066 15.547 1 98.56 146 SER A N 1
ATOM 1223 C CA . SER A 1 146 ? -10.656 -1.261 15.523 1 98.56 146 SER A CA 1
ATOM 1224 C C . SER A 1 146 ? -11.602 -1.252 14.328 1 98.56 146 SER A C 1
ATOM 1226 O O . SER A 1 146 ? -11.938 -2.307 13.789 1 98.56 146 SER A O 1
ATOM 1228 N N . ALA A 1 147 ? -12.047 -0.089 13.93 1 97.88 147 ALA A N 1
ATOM 1229 C CA . ALA A 1 147 ? -12.938 0.029 12.773 1 97.88 147 ALA A CA 1
ATOM 1230 C C . ALA A 1 147 ? -12.242 -0.434 11.5 1 97.88 147 ALA A C 1
ATOM 1232 O O . ALA A 1 147 ? -12.898 -0.888 10.555 1 97.88 147 ALA A O 1
ATOM 1233 N N . TYR A 1 148 ? -10.922 -0.358 11.469 1 98.31 148 TYR A N 1
ATOM 1234 C CA . TYR A 1 148 ? -10.172 -0.704 10.266 1 98.31 148 TYR A CA 1
ATOM 1235 C C . TYR A 1 148 ? -9.539 -2.082 10.398 1 98.31 148 TYR A C 1
ATOM 1237 O O . TYR A 1 148 ? -9.016 -2.629 9.422 1 98.31 148 TYR A O 1
ATOM 1245 N N . ALA A 1 149 ? -9.602 -2.711 11.531 1 98.69 149 ALA A N 1
ATOM 1246 C CA . ALA A 1 149 ? -8.852 -3.92 11.852 1 98.69 149 ALA A CA 1
ATOM 1247 C C . ALA A 1 149 ? -9.266 -5.082 10.961 1 98.69 149 ALA A C 1
ATOM 1249 O O . ALA A 1 149 ? -8.438 -5.906 10.57 1 98.69 149 ALA A O 1
ATOM 1250 N N . ILE A 1 150 ? -10.539 -5.168 10.672 1 98.44 150 ILE A N 1
ATOM 1251 C CA . ILE A 1 150 ? -11.047 -6.301 9.898 1 98.44 150 ILE A CA 1
ATOM 1252 C C . ILE A 1 150 ? -10.383 -6.324 8.523 1 98.44 150 ILE A C 1
ATOM 1254 O O . ILE A 1 150 ? -10.047 -7.395 8.008 1 98.44 150 ILE A O 1
ATOM 1258 N N . PHE A 1 151 ? -10.203 -5.207 7.918 1 98.5 151 PHE A N 1
ATOM 1259 C CA . PHE A 1 151 ? -9.578 -5.129 6.602 1 98.5 151 PHE A CA 1
ATOM 1260 C C . PHE A 1 151 ? -8.133 -5.613 6.66 1 98.5 151 PHE A C 1
ATOM 1262 O O . PHE A 1 151 ? -7.676 -6.328 5.766 1 98.5 151 PHE A O 1
ATOM 1269 N N . PHE A 1 152 ? -7.449 -5.234 7.699 1 98.81 152 PHE A N 1
ATOM 1270 C CA . PHE A 1 152 ? -6.07 -5.672 7.879 1 98.81 152 PHE A CA 1
ATOM 1271 C C . PHE A 1 152 ? -6 -7.176 8.102 1 98.81 152 PHE A C 1
ATOM 1273 O O . PHE A 1 152 ? -5.223 -7.871 7.449 1 98.81 152 PHE A O 1
ATOM 1280 N N . ILE A 1 153 ? -6.805 -7.684 9.008 1 98.81 153 ILE A N 1
ATOM 1281 C CA . ILE A 1 153 ? -6.758 -9.078 9.438 1 98.81 153 ILE A CA 1
ATOM 1282 C C . ILE A 1 153 ? -7.09 -9.984 8.258 1 98.81 153 ILE A C 1
ATOM 1284 O O . ILE A 1 153 ? -6.332 -10.906 7.941 1 98.81 153 ILE A O 1
ATOM 1288 N N . VAL A 1 154 ? -8.164 -9.734 7.562 1 98.81 154 VAL A N 1
ATOM 1289 C CA . VAL A 1 154 ? -8.602 -10.594 6.469 1 98.81 154 VAL A CA 1
ATOM 1290 C C . VAL A 1 154 ? -7.594 -10.523 5.32 1 98.81 154 VAL A C 1
ATOM 1292 O O . VAL A 1 154 ? -7.246 -11.547 4.73 1 98.81 154 VAL A O 1
ATOM 1295 N N . SER A 1 155 ? -7.133 -9.328 5.004 1 98.88 155 SER A N 1
ATOM 1296 C CA . SER A 1 155 ? -6.164 -9.18 3.922 1 98.88 155 SER A CA 1
ATOM 1297 C C . SER A 1 155 ? -4.84 -9.859 4.27 1 98.88 155 SER A C 1
ATOM 1299 O O . SER A 1 155 ? -4.188 -10.438 3.404 1 98.88 155 SER A O 1
ATOM 1301 N N . PHE A 1 156 ? -4.473 -9.75 5.512 1 98.88 156 PHE A N 1
ATOM 1302 C CA . PHE A 1 156 ? -3.24 -10.406 5.93 1 98.88 156 PHE A CA 1
ATOM 1303 C C . PHE A 1 156 ? -3.363 -11.922 5.809 1 98.88 156 PHE A C 1
ATOM 1305 O O . PHE A 1 156 ? -2.441 -12.586 5.336 1 98.88 156 PHE A O 1
ATOM 1312 N N . ILE A 1 157 ? -4.488 -12.477 6.203 1 98.81 157 ILE A N 1
ATOM 1313 C CA . ILE A 1 157 ? -4.75 -13.898 6.055 1 98.81 157 ILE A CA 1
ATOM 1314 C C . ILE A 1 157 ? -4.754 -14.273 4.574 1 98.81 157 ILE A C 1
ATOM 1316 O O . ILE A 1 157 ? -4.227 -15.32 4.191 1 98.81 157 ILE A O 1
ATOM 1320 N N . ASN A 1 158 ? -5.332 -13.445 3.773 1 98.75 158 ASN A N 1
ATOM 1321 C CA . ASN A 1 158 ? -5.371 -13.695 2.336 1 98.75 158 ASN A CA 1
ATOM 1322 C C . ASN A 1 158 ? -3.971 -13.703 1.729 1 98.75 158 ASN A C 1
ATOM 1324 O O . ASN A 1 158 ? -3.688 -14.492 0.825 1 98.75 158 ASN A O 1
ATOM 1328 N N . ILE A 1 159 ? -3.105 -12.797 2.191 1 98.75 159 ILE A N 1
ATOM 1329 C CA . ILE A 1 159 ? -1.72 -12.797 1.735 1 98.75 159 ILE A CA 1
ATOM 1330 C C . ILE A 1 159 ? -1.062 -14.133 2.072 1 98.75 159 ILE A C 1
ATOM 1332 O O . ILE A 1 159 ? -0.435 -14.758 1.213 1 98.75 159 ILE A O 1
ATOM 1336 N N . ILE A 1 160 ? -1.233 -14.594 3.307 1 98.44 160 ILE A N 1
ATOM 1337 C CA . ILE A 1 160 ? -0.635 -15.852 3.74 1 98.44 160 ILE A CA 1
ATOM 1338 C C . ILE A 1 160 ? -1.171 -17 2.885 1 98.44 160 ILE A C 1
ATOM 1340 O O . ILE A 1 160 ? -0.403 -17.844 2.418 1 98.44 160 ILE A O 1
ATOM 1344 N N . ASP A 1 161 ? -2.451 -17.016 2.672 1 97.19 161 ASP A N 1
ATOM 1345 C CA . ASP A 1 161 ? -3.082 -18.047 1.862 1 97.19 161 ASP A CA 1
ATOM 1346 C C . ASP A 1 161 ? -2.562 -18.016 0.427 1 97.19 161 ASP A C 1
ATOM 1348 O O . ASP A 1 161 ? -2.236 -19.062 -0.144 1 97.19 161 ASP A O 1
ATOM 1352 N N . GLY A 1 162 ? -2.52 -16.812 -0.136 1 96.31 162 GLY A N 1
ATOM 1353 C CA . GLY A 1 162 ? -2.023 -16.672 -1.496 1 96.31 162 GLY A CA 1
ATOM 1354 C C . GLY A 1 162 ? -0.577 -17.109 -1.651 1 96.31 162 GLY A C 1
ATOM 1355 O O . GLY A 1 162 ? -0.226 -17.781 -2.617 1 96.31 162 GLY A O 1
ATOM 1356 N N . VAL A 1 163 ? 0.272 -16.703 -0.692 1 96.75 163 VAL A N 1
ATOM 1357 C CA . VAL A 1 163 ? 1.681 -17.078 -0.727 1 96.75 163 VAL A CA 1
ATOM 1358 C C . VAL A 1 163 ? 1.81 -18.609 -0.648 1 96.75 163 VAL A C 1
ATOM 1360 O O . VAL A 1 163 ? 2.596 -19.203 -1.384 1 96.75 163 VAL A O 1
ATOM 1363 N N . ARG A 1 164 ? 1.065 -19.219 0.195 1 94.56 164 ARG A N 1
ATOM 1364 C CA . ARG A 1 164 ? 1.09 -20.672 0.331 1 94.56 164 ARG A CA 1
ATOM 1365 C C . ARG A 1 164 ? 0.699 -21.344 -0.977 1 94.56 164 ARG A C 1
ATOM 1367 O O . ARG A 1 164 ? 1.327 -22.328 -1.388 1 94.56 164 ARG A O 1
ATOM 1374 N N . LEU A 1 165 ? -0.288 -20.828 -1.64 1 92.88 165 LEU A N 1
ATOM 1375 C CA . LEU A 1 165 ? -0.824 -21.453 -2.848 1 92.88 165 LEU A CA 1
ATOM 1376 C C . LEU A 1 165 ? 0.098 -21.203 -4.039 1 92.88 165 LEU A C 1
ATOM 1378 O O . LEU A 1 165 ? 0.233 -22.062 -4.91 1 92.88 165 LEU A O 1
ATOM 1382 N N . LEU A 1 166 ? 0.789 -20.094 -4 1 93.19 166 LEU A N 1
ATOM 1383 C CA . LEU A 1 166 ? 1.574 -19.703 -5.168 1 93.19 166 LEU A CA 1
ATOM 1384 C C . LEU A 1 166 ? 3.045 -20.062 -4.977 1 93.19 166 LEU A C 1
ATOM 1386 O O . LEU A 1 166 ? 3.826 -20.031 -5.93 1 93.19 166 LEU A O 1
ATOM 1390 N N . TRP A 1 167 ? 3.43 -20.344 -3.775 1 86.19 167 TRP A N 1
ATOM 1391 C CA . TRP A 1 167 ? 4.832 -20.562 -3.441 1 86.19 167 TRP A CA 1
ATOM 1392 C C . TRP A 1 167 ? 5.43 -21.688 -4.27 1 86.19 167 TRP A C 1
ATOM 1394 O O . TRP A 1 167 ? 6.594 -21.641 -4.664 1 86.19 167 TRP A O 1
ATOM 1404 N N . LYS A 1 168 ? 4.629 -22.672 -4.652 1 77.06 168 LYS A N 1
ATOM 1405 C CA . LYS A 1 168 ? 5.156 -23.859 -5.336 1 77.06 168 LYS A CA 1
ATOM 1406 C C . LYS A 1 168 ? 4.941 -23.75 -6.844 1 77.06 168 LYS A C 1
ATOM 1408 O O . LYS A 1 168 ? 5.117 -24.734 -7.57 1 77.06 168 LYS A O 1
ATOM 1413 N N . CYS A 1 169 ? 4.582 -22.547 -7.18 1 80.06 169 CYS A N 1
ATOM 1414 C CA . CYS A 1 169 ? 4.355 -22.375 -8.609 1 80.06 169 CYS A CA 1
ATOM 1415 C C . CYS A 1 169 ? 5.648 -22.562 -9.398 1 80.06 169 CYS A C 1
ATOM 1417 O O . CYS A 1 169 ? 6.676 -21.969 -9.062 1 80.06 169 CYS A O 1
ATOM 1419 N N . LYS A 1 170 ? 5.609 -23.516 -10.383 1 78.06 170 LYS A N 1
ATOM 1420 C CA . LYS A 1 170 ? 6.746 -23.734 -11.273 1 78.06 170 LYS A CA 1
ATOM 1421 C C . LYS A 1 170 ? 6.734 -22.734 -12.43 1 78.06 170 LYS A C 1
ATOM 1423 O O . LYS A 1 170 ? 5.758 -22.656 -13.172 1 78.06 170 LYS A O 1
ATOM 1428 N N . ILE A 1 171 ? 7.688 -21.844 -12.375 1 76.31 171 ILE A N 1
ATOM 1429 C CA . ILE A 1 171 ? 7.852 -20.859 -13.445 1 76.31 171 ILE A CA 1
ATOM 1430 C C . ILE A 1 171 ? 8.789 -21.422 -14.516 1 76.31 171 ILE A C 1
ATOM 1432 O O . ILE A 1 171 ? 9.938 -21.766 -14.219 1 76.31 171 ILE A O 1
ATOM 1436 N N . ASP A 1 172 ? 8.219 -21.859 -15.617 1 64.75 172 ASP A N 1
ATOM 1437 C CA . ASP A 1 172 ? 8.977 -22.406 -16.734 1 64.75 172 ASP A CA 1
ATOM 1438 C C . ASP A 1 172 ? 9.211 -21.344 -17.812 1 64.75 172 ASP A C 1
ATOM 1440 O O . ASP A 1 172 ? 8.391 -20.453 -17.984 1 64.75 172 ASP A O 1
ATOM 1444 N N . MET B 1 1 ? 31.594 -12.031 -16.578 1 39.09 1 MET B N 1
ATOM 1445 C CA . MET B 1 1 ? 30.922 -13.258 -16.156 1 39.09 1 MET B CA 1
ATOM 1446 C C . MET B 1 1 ? 29.688 -13.531 -17 1 39.09 1 MET B C 1
ATOM 1448 O O . MET B 1 1 ? 28.906 -12.617 -17.266 1 39.09 1 MET B O 1
ATOM 1452 N N . ALA B 1 2 ? 29.562 -14.531 -17.656 1 47.97 2 ALA B N 1
ATOM 1453 C CA . ALA B 1 2 ? 28.531 -14.883 -18.625 1 47.97 2 ALA B CA 1
ATOM 1454 C C . ALA B 1 2 ? 27.141 -14.781 -18.016 1 47.97 2 ALA B C 1
ATOM 1456 O O . ALA B 1 2 ? 26.953 -15.078 -16.828 1 47.97 2 ALA B O 1
ATOM 1457 N N . LEU B 1 3 ? 26.234 -13.797 -18.516 1 55.06 3 LEU B N 1
ATOM 1458 C CA . LEU B 1 3 ? 24.844 -13.828 -18.047 1 55.06 3 LEU B CA 1
ATOM 1459 C C . LEU B 1 3 ? 24.344 -15.266 -17.938 1 55.06 3 LEU B C 1
ATOM 1461 O O . LEU B 1 3 ? 24.672 -16.109 -18.766 1 55.06 3 LEU B O 1
ATOM 1465 N N . PRO B 1 4 ? 23.922 -15.656 -16.672 1 60.03 4 PRO B N 1
ATOM 1466 C CA . PRO B 1 4 ? 23.375 -17 -16.5 1 60.03 4 PRO B CA 1
ATOM 1467 C C . PRO B 1 4 ? 22.484 -17.438 -17.656 1 60.03 4 PRO B C 1
ATOM 1469 O O . PRO B 1 4 ? 22 -16.578 -18.406 1 60.03 4 PRO B O 1
ATOM 1472 N N . SER B 1 5 ? 22.188 -18.641 -17.922 1 68.69 5 SER B N 1
ATOM 1473 C CA . SER B 1 5 ? 21.234 -19.172 -18.891 1 68.69 5 SER B CA 1
ATOM 1474 C C . SER B 1 5 ? 19.828 -18.656 -18.609 1 68.69 5 SER B C 1
ATOM 1476 O O . SER B 1 5 ? 19.469 -18.391 -17.453 1 68.69 5 SER B O 1
ATOM 1478 N N . ARG B 1 6 ? 19.078 -18.109 -19.484 1 76.25 6 ARG B N 1
ATOM 1479 C CA . ARG B 1 6 ? 17.703 -17.609 -19.5 1 76.25 6 ARG B CA 1
ATOM 1480 C C . ARG B 1 6 ? 17.594 -16.266 -18.766 1 76.25 6 ARG B C 1
ATOM 1482 O O . ARG B 1 6 ? 16.812 -16.125 -17.844 1 76.25 6 ARG B O 1
ATOM 1489 N N . TYR B 1 7 ? 18.562 -15.398 -18.969 1 83.69 7 TYR B N 1
ATOM 1490 C CA . TYR B 1 7 ? 18.641 -14.078 -18.359 1 83.69 7 TYR B CA 1
ATOM 1491 C C . TYR B 1 7 ? 18 -13.023 -19.25 1 83.69 7 TYR B C 1
ATOM 1493 O O . TYR B 1 7 ? 18.375 -12.867 -20.422 1 83.69 7 TYR B O 1
ATOM 1501 N N . ARG B 1 8 ? 17.016 -12.359 -18.641 1 92.38 8 ARG B N 1
ATOM 1502 C CA . ARG B 1 8 ? 16.234 -11.352 -19.359 1 92.38 8 ARG B CA 1
ATOM 1503 C C . ARG B 1 8 ? 16.734 -9.945 -19.047 1 92.38 8 ARG B C 1
ATOM 1505 O O . ARG B 1 8 ? 17.359 -9.719 -18.016 1 92.38 8 ARG B O 1
ATOM 1512 N N . ILE B 1 9 ? 16.469 -9.016 -19.906 1 95.19 9 ILE B N 1
ATOM 1513 C CA . ILE B 1 9 ? 16.797 -7.613 -19.688 1 95.19 9 ILE B CA 1
ATOM 1514 C C . ILE B 1 9 ? 16.141 -7.125 -18.406 1 95.19 9 ILE B C 1
ATOM 1516 O O . ILE B 1 9 ? 16.75 -6.352 -17.656 1 95.19 9 ILE B O 1
ATOM 1520 N N . LEU B 1 10 ? 14.961 -7.574 -18.109 1 97 10 LEU B N 1
ATOM 1521 C CA . LEU B 1 10 ? 14.25 -7.172 -16.906 1 97 10 LEU B CA 1
ATOM 1522 C C . LEU B 1 10 ? 14.984 -7.633 -15.648 1 97 10 LEU B C 1
ATOM 1524 O O . LEU B 1 10 ? 14.953 -6.953 -14.617 1 97 10 LEU B O 1
ATOM 1528 N N . ASP B 1 11 ? 15.617 -8.758 -15.75 1 97.19 11 ASP B N 1
ATOM 1529 C CA . ASP B 1 11 ? 16.391 -9.234 -14.602 1 97.19 11 ASP B CA 1
ATOM 1530 C C . ASP B 1 11 ? 17.531 -8.281 -14.273 1 97.19 11 ASP B C 1
ATOM 1532 O O . ASP B 1 11 ? 17.828 -8.039 -13.102 1 97.19 11 ASP B O 1
ATOM 1536 N N . TYR B 1 12 ? 18.094 -7.805 -15.297 1 96.5 12 TYR B N 1
ATOM 1537 C CA . TYR B 1 12 ? 19.188 -6.844 -15.109 1 96.5 12 TYR B CA 1
ATOM 1538 C C . TYR B 1 12 ? 18.656 -5.551 -14.484 1 96.5 12 TYR B C 1
ATOM 1540 O O . TYR B 1 12 ? 19.281 -5.004 -13.57 1 96.5 12 TYR B O 1
ATOM 1548 N N . VAL B 1 13 ? 17.562 -5.047 -14.961 1 98 13 VAL B N 1
ATOM 1549 C CA . VAL B 1 13 ? 16.953 -3.824 -14.453 1 98 13 VAL B CA 1
ATOM 1550 C C . VAL B 1 13 ? 16.609 -3.996 -12.969 1 98 13 VAL B C 1
ATOM 1552 O O . VAL B 1 13 ? 16.953 -3.143 -12.148 1 98 13 VAL B O 1
ATOM 1555 N N . PHE B 1 14 ? 15.992 -5.113 -12.688 1 98.69 14 PHE B N 1
ATOM 1556 C CA . PHE B 1 14 ? 15.602 -5.359 -11.305 1 98.69 14 PHE B CA 1
ATOM 1557 C C . PHE B 1 14 ? 16.828 -5.547 -10.414 1 98.69 14 PHE B C 1
ATOM 1559 O O . PHE B 1 14 ? 16.844 -5.09 -9.273 1 98.69 14 PHE B O 1
ATOM 1566 N N . PHE B 1 15 ? 17.844 -6.184 -10.977 1 98.31 15 PHE B N 1
ATOM 1567 C CA . PHE B 1 15 ? 19.078 -6.375 -10.234 1 98.31 15 PHE B CA 1
ATOM 1568 C C . PHE B 1 15 ? 19.688 -5.031 -9.836 1 98.31 15 PHE B C 1
ATOM 1570 O O . PHE B 1 15 ? 19.984 -4.805 -8.664 1 98.31 15 PHE B O 1
ATOM 1577 N N . ILE B 1 16 ? 19.797 -4.145 -10.734 1 98.56 16 ILE B N 1
ATOM 1578 C CA . ILE B 1 16 ? 20.406 -2.838 -10.484 1 98.56 16 ILE B CA 1
ATOM 1579 C C . ILE B 1 16 ? 19.531 -2.051 -9.508 1 98.56 16 ILE B C 1
ATOM 1581 O O . ILE B 1 16 ? 20.047 -1.384 -8.602 1 98.56 16 ILE B O 1
ATOM 1585 N N . TYR B 1 17 ? 18.312 -2.105 -9.719 1 98.75 17 TYR B N 1
ATOM 1586 C CA . TYR B 1 17 ? 17.359 -1.382 -8.883 1 98.75 17 TYR B CA 1
ATOM 1587 C C . TYR B 1 17 ? 17.453 -1.827 -7.426 1 98.75 17 TYR B C 1
ATOM 1589 O O . TYR B 1 17 ? 17.625 -1 -6.527 1 98.75 17 TYR B O 1
ATOM 1597 N N . PHE B 1 18 ? 17.344 -3.127 -7.199 1 98.81 18 PHE B N 1
ATOM 1598 C CA . PHE B 1 18 ? 17.359 -3.625 -5.828 1 98.81 18 PHE B CA 1
ATOM 1599 C C . PHE B 1 18 ? 18.734 -3.428 -5.195 1 98.81 18 PHE B C 1
ATOM 1601 O O . PHE B 1 18 ? 18.828 -3.174 -3.994 1 98.81 18 PHE B O 1
ATOM 1608 N N . LEU B 1 19 ? 19.766 -3.578 -6.004 1 98.69 19 LEU B N 1
ATOM 1609 C CA . LEU B 1 19 ? 21.109 -3.316 -5.504 1 98.69 19 LEU B CA 1
ATOM 1610 C C . LEU B 1 19 ? 21.25 -1.873 -5.031 1 98.69 19 LEU B C 1
ATOM 1612 O O . LEU B 1 19 ? 21.797 -1.615 -3.955 1 98.69 19 LEU B O 1
ATOM 1616 N N . ALA B 1 20 ? 20.734 -0.95 -5.777 1 98.25 20 ALA B N 1
ATOM 1617 C CA . ALA B 1 20 ? 20.828 0.472 -5.457 1 98.25 20 ALA B CA 1
ATOM 1618 C C . ALA B 1 20 ? 19.984 0.809 -4.227 1 98.25 20 ALA B C 1
ATOM 1620 O O . ALA B 1 20 ? 20.297 1.759 -3.502 1 98.25 20 ALA B O 1
ATOM 1621 N N . GLN B 1 21 ? 18.906 0.051 -3.998 1 98.25 21 GLN B N 1
ATOM 1622 C CA . GLN B 1 21 ? 18.031 0.318 -2.863 1 98.25 21 GLN B CA 1
ATOM 1623 C C . GLN B 1 21 ? 18.75 0.073 -1.541 1 98.25 21 GLN B C 1
ATOM 1625 O O . GLN B 1 21 ? 18.438 0.714 -0.533 1 98.25 21 GLN B O 1
ATOM 1630 N N . ILE B 1 22 ? 19.688 -0.805 -1.513 1 98.12 22 ILE B N 1
ATOM 1631 C CA . ILE B 1 22 ? 20.328 -1.221 -0.275 1 98.12 22 ILE B CA 1
ATOM 1632 C C . ILE B 1 22 ? 21.062 -0.033 0.349 1 98.12 22 ILE B C 1
ATOM 1634 O O . ILE B 1 22 ? 20.703 0.43 1.432 1 98.12 22 ILE B O 1
ATOM 1638 N N . PRO B 1 23 ? 22.062 0.614 -0.283 1 96.5 23 PRO B N 1
ATOM 1639 C CA . PRO B 1 23 ? 22.719 1.762 0.349 1 96.5 23 PRO B CA 1
ATOM 1640 C C . PRO B 1 23 ? 21.812 2.982 0.446 1 96.5 23 PRO B C 1
ATOM 1642 O O . PRO B 1 23 ? 21.891 3.75 1.406 1 96.5 23 PRO B O 1
ATOM 1645 N N . SER B 1 24 ? 20.938 3.154 -0.534 1 95.62 24 SER B N 1
ATOM 1646 C CA . SER B 1 24 ? 20.047 4.305 -0.519 1 95.62 24 SER B CA 1
ATOM 1647 C C . SER B 1 24 ? 19.125 4.277 0.701 1 95.62 24 SER B C 1
ATOM 1649 O O . SER B 1 24 ? 18.906 5.309 1.344 1 95.62 24 SER B O 1
ATOM 1651 N N . THR B 1 25 ? 18.562 3.1 1.002 1 96.44 25 THR B N 1
ATOM 1652 C CA . THR B 1 25 ? 17.656 2.98 2.146 1 96.44 25 THR B CA 1
ATOM 1653 C C . THR B 1 25 ? 18.438 3.104 3.455 1 96.44 25 THR B C 1
ATOM 1655 O O . THR B 1 25 ? 18.078 3.896 4.324 1 96.44 25 THR B O 1
ATOM 1658 N N . ILE B 1 26 ? 19.531 2.449 3.576 1 96.25 26 ILE B N 1
ATOM 1659 C CA . ILE B 1 26 ? 20.266 2.344 4.836 1 96.25 26 ILE B CA 1
ATOM 1660 C C . ILE B 1 26 ? 20.922 3.68 5.164 1 96.25 26 ILE B C 1
ATOM 1662 O O . ILE B 1 26 ? 20.875 4.141 6.305 1 96.25 26 ILE B O 1
ATOM 1666 N N . PHE B 1 27 ? 21.406 4.418 4.145 1 94.75 27 PHE B N 1
ATOM 1667 C CA . PHE B 1 27 ? 22.266 5.566 4.422 1 94.75 27 PHE B CA 1
ATOM 1668 C C . PHE B 1 27 ? 21.531 6.871 4.133 1 94.75 27 PHE B C 1
ATOM 1670 O O . PHE B 1 27 ? 21.938 7.93 4.621 1 94.75 27 PHE B O 1
ATOM 1677 N N . PHE B 1 28 ? 20.5 6.793 3.354 1 94.62 28 PHE B N 1
ATOM 1678 C CA . PHE B 1 28 ? 19.875 8.031 2.924 1 94.62 28 PHE B CA 1
ATOM 1679 C C . PHE B 1 28 ? 18.453 8.133 3.467 1 94.62 28 PHE B C 1
ATOM 1681 O O . PHE B 1 28 ? 18.156 8.984 4.305 1 94.62 28 PHE B O 1
ATOM 1688 N N . ASP B 1 29 ? 17.609 7.152 3.148 1 94.94 29 ASP B N 1
ATOM 1689 C CA . ASP B 1 29 ? 16.203 7.203 3.516 1 94.94 29 ASP B CA 1
ATOM 1690 C C . ASP B 1 29 ? 16.031 7.148 5.031 1 94.94 29 ASP B C 1
ATOM 1692 O O . ASP B 1 29 ? 15.109 7.754 5.578 1 94.94 29 ASP B O 1
ATOM 1696 N N . THR B 1 30 ? 16.891 6.52 5.707 1 97 30 THR B N 1
ATOM 1697 C CA . THR B 1 30 ? 16.766 6.355 7.148 1 97 30 THR B CA 1
ATOM 1698 C C . THR B 1 30 ? 16.984 7.684 7.867 1 97 30 THR B C 1
ATOM 1700 O O . THR B 1 30 ? 16.562 7.852 9.016 1 97 30 THR B O 1
ATOM 1703 N N . GLN B 1 31 ? 17.625 8.625 7.246 1 96.12 31 GLN B N 1
ATOM 1704 C CA . GLN B 1 31 ? 17.938 9.914 7.855 1 96.12 31 GLN B CA 1
ATOM 1705 C C . GLN B 1 31 ? 16.656 10.711 8.133 1 96.12 31 GLN B C 1
ATOM 1707 O O . GLN B 1 31 ? 16.672 11.672 8.914 1 96.12 31 GLN B O 1
ATOM 1712 N N . GLY B 1 32 ? 15.586 10.352 7.465 1 95.62 32 GLY B N 1
ATOM 1713 C CA . GLY B 1 32 ? 14.312 11 7.727 1 95.62 32 GLY B CA 1
ATOM 1714 C C . GLY B 1 32 ? 13.648 10.523 9 1 95.62 32 GLY B C 1
ATOM 1715 O O . GLY B 1 32 ? 12.727 11.164 9.508 1 95.62 32 GLY B O 1
ATOM 1716 N N . VAL B 1 33 ? 14.086 9.43 9.523 1 97.31 33 VAL B N 1
ATOM 1717 C CA . VAL B 1 33 ? 13.422 8.781 10.656 1 97.31 33 VAL B CA 1
ATOM 1718 C C . VAL B 1 33 ? 14.328 8.82 11.883 1 97.31 33 VAL B C 1
ATOM 1720 O O . VAL B 1 33 ? 13.867 9.094 12.992 1 97.31 33 VAL B O 1
ATOM 1723 N N . TYR B 1 34 ? 15.594 8.656 11.68 1 97.31 34 TYR B N 1
ATOM 1724 C CA . TYR B 1 34 ? 16.516 8.516 12.805 1 97.31 34 TYR B CA 1
ATOM 1725 C C . TYR B 1 34 ? 17.359 9.766 12.977 1 97.31 34 TYR B C 1
ATOM 1727 O O . TYR B 1 34 ? 17.531 10.547 12.039 1 97.31 34 TYR B O 1
ATOM 1735 N N . PRO B 1 35 ? 17.938 9.977 14.125 1 96.19 35 PRO B N 1
ATOM 1736 C CA . PRO B 1 35 ? 18.703 11.195 14.398 1 96.19 35 PRO B CA 1
ATOM 1737 C C . PRO B 1 35 ? 19.922 11.352 13.492 1 96.19 35 PRO B C 1
ATOM 1739 O O . PRO B 1 35 ? 20.594 10.359 13.18 1 96.19 35 PRO B O 1
ATOM 1742 N N . GLN B 1 36 ? 20.203 12.523 13.164 1 93.44 36 GLN B N 1
ATOM 1743 C CA . GLN B 1 36 ? 21.266 12.859 12.227 1 93.44 36 GLN B CA 1
ATOM 1744 C C . GLN B 1 36 ? 22.625 12.484 12.789 1 93.44 36 GLN B C 1
ATOM 1746 O O . GLN B 1 36 ? 23.562 12.195 12.039 1 93.44 36 GLN B O 1
ATOM 1751 N N . ARG B 1 37 ? 22.766 12.406 14.031 1 94.31 37 ARG B N 1
ATOM 1752 C CA . ARG B 1 37 ? 24.047 12.148 14.68 1 94.31 37 ARG B CA 1
ATOM 1753 C C . ARG B 1 37 ? 24.562 10.75 14.344 1 94.31 37 ARG B C 1
ATOM 1755 O O . ARG B 1 37 ? 25.75 10.469 14.492 1 94.31 37 ARG B O 1
ATOM 1762 N N . LEU B 1 38 ? 23.641 9.922 13.906 1 95.94 38 LEU B N 1
ATOM 1763 C CA . LEU B 1 38 ? 24.016 8.547 13.602 1 95.94 38 LEU B CA 1
ATOM 1764 C C . LEU B 1 38 ? 24.719 8.461 12.25 1 95.94 38 LEU B C 1
ATOM 1766 O O . LEU B 1 38 ? 25.266 7.418 11.898 1 95.94 38 LEU B O 1
ATOM 1770 N N . TYR B 1 39 ? 24.766 9.562 11.508 1 97 39 TYR B N 1
ATOM 1771 C CA . TYR B 1 39 ? 25.281 9.547 10.141 1 97 39 TYR B CA 1
ATOM 1772 C C . TYR B 1 39 ? 26.484 10.461 10 1 97 39 TYR B C 1
ATOM 1774 O O . TYR B 1 39 ? 26.531 11.547 10.586 1 97 39 TYR B O 1
ATOM 1782 N N . PRO B 1 40 ? 27.5 9.992 9.242 1 96.56 40 PRO B N 1
ATOM 1783 C CA . PRO B 1 40 ? 28.625 10.883 8.977 1 96.56 40 PRO B CA 1
ATOM 1784 C C . PRO B 1 40 ? 28.219 12.133 8.203 1 96.56 40 PRO B C 1
ATOM 1786 O O . PRO B 1 40 ? 27.156 12.156 7.566 1 96.56 40 PRO B O 1
ATOM 1789 N N . SER B 1 41 ? 29.062 13.109 8.18 1 96.5 41 SER B N 1
ATOM 1790 C CA . SER B 1 41 ? 28.781 14.43 7.645 1 96.5 41 SER B CA 1
ATOM 1791 C C . SER B 1 41 ? 28.516 14.383 6.141 1 96.5 41 SER B C 1
ATOM 1793 O O . SER B 1 41 ? 27.688 15.133 5.617 1 96.5 41 SER B O 1
ATOM 1795 N N . PHE B 1 42 ? 29.203 13.539 5.457 1 96.88 42 PHE B N 1
ATOM 1796 C CA . PHE B 1 42 ? 29.047 13.5 4.008 1 96.88 42 PHE B CA 1
ATOM 1797 C C . PHE B 1 42 ? 27.656 13.008 3.627 1 96.88 42 PHE B C 1
ATOM 1799 O O . PHE B 1 42 ? 27.062 13.484 2.658 1 96.88 42 PHE B O 1
ATOM 1806 N N . LEU B 1 43 ? 27.125 12.102 4.395 1 97 43 LEU B N 1
ATOM 1807 C CA . LEU B 1 43 ? 25.766 11.625 4.141 1 97 43 LEU B CA 1
ATOM 1808 C C . LEU B 1 43 ? 24.734 12.68 4.527 1 97 43 LEU B C 1
ATOM 1810 O O . LEU B 1 43 ? 23.719 12.828 3.852 1 97 43 LEU B O 1
ATOM 1814 N N . GLN B 1 44 ? 25 13.328 5.605 1 97.19 44 GLN B N 1
ATOM 1815 C CA . GLN B 1 44 ? 24.125 14.422 6.012 1 97.19 44 GLN B CA 1
ATOM 1816 C C . GLN B 1 44 ? 24.078 15.516 4.945 1 97.19 44 GLN B C 1
ATOM 1818 O O . GLN B 1 44 ? 23.016 16.078 4.68 1 97.19 44 GLN B O 1
ATOM 1823 N N . SER B 1 45 ? 25.234 15.766 4.352 1 96.88 45 SER B N 1
ATOM 1824 C CA . SER B 1 45 ? 25.312 16.766 3.297 1 96.88 45 SER B CA 1
ATOM 1825 C C . SER B 1 45 ? 24.547 16.328 2.055 1 96.88 45 SER B C 1
ATOM 1827 O O . SER B 1 45 ? 23.953 17.156 1.355 1 96.88 45 SER B O 1
ATOM 1829 N N . MET B 1 46 ? 24.594 15.07 1.773 1 95.94 46 MET B N 1
ATOM 1830 C CA . MET B 1 46 ? 23.844 14.539 0.644 1 95.94 46 MET B CA 1
ATOM 1831 C C . MET B 1 46 ? 22.344 14.75 0.842 1 95.94 46 MET B C 1
ATOM 1833 O O . MET B 1 46 ? 21.641 15.133 -0.092 1 95.94 46 MET B O 1
ATOM 1837 N N . LYS B 1 47 ? 21.859 14.453 1.981 1 96.31 47 LYS B N 1
ATOM 1838 C CA . LYS B 1 47 ? 20.453 14.68 2.277 1 96.31 47 LYS B CA 1
ATOM 1839 C C . LYS B 1 47 ? 20.094 16.156 2.184 1 96.31 47 LYS B C 1
ATOM 1841 O O . LYS B 1 47 ? 19.047 16.516 1.629 1 96.31 47 LYS B O 1
ATOM 1846 N N . ALA B 1 48 ? 20.984 17.016 2.736 1 95.88 48 ALA B N 1
ATOM 1847 C CA . ALA B 1 48 ? 20.75 18.453 2.693 1 95.88 48 ALA B CA 1
ATOM 1848 C C . ALA B 1 48 ? 20.609 18.938 1.256 1 95.88 48 ALA B C 1
ATOM 1850 O O . ALA B 1 48 ? 19.719 19.734 0.944 1 95.88 48 ALA B O 1
ATOM 1851 N N . HIS B 1 49 ? 21.484 18.453 0.41 1 96.94 49 HIS B N 1
ATOM 1852 C CA . HIS B 1 49 ? 21.422 18.828 -1.001 1 96.94 49 HIS B CA 1
ATOM 1853 C C . HIS B 1 49 ? 20.125 18.328 -1.642 1 96.94 49 HIS B C 1
ATOM 1855 O O . HIS B 1 49 ? 19.5 19.047 -2.416 1 96.94 49 HIS B O 1
ATOM 1861 N N . TYR B 1 50 ? 19.766 17.125 -1.338 1 97.25 50 TYR B N 1
ATOM 1862 C CA . TYR B 1 50 ? 18.516 16.547 -1.828 1 97.25 50 TYR B CA 1
ATOM 1863 C C . TYR B 1 50 ? 17.328 17.391 -1.404 1 97.25 50 TYR B C 1
ATOM 1865 O O . TYR B 1 50 ? 16.438 17.688 -2.217 1 97.25 50 TYR B O 1
ATOM 1873 N N . LEU B 1 51 ? 17.266 17.781 -0.171 1 96.81 51 LEU B N 1
ATOM 1874 C CA . LEU B 1 51 ? 16.156 18.562 0.363 1 96.81 51 LEU B CA 1
ATOM 1875 C C . LEU B 1 51 ? 16.094 19.938 -0.268 1 96.81 51 LEU B C 1
ATOM 1877 O O . LEU B 1 51 ? 15.016 20.5 -0.481 1 96.81 51 LEU B O 1
ATOM 1881 N N . GLU B 1 52 ? 17.234 20.438 -0.539 1 96 52 GLU B N 1
ATOM 1882 C CA . GLU B 1 52 ? 17.297 21.734 -1.226 1 96 52 GLU B CA 1
ATOM 1883 C C . GLU B 1 52 ? 16.766 21.609 -2.654 1 96 52 GLU B C 1
ATOM 1885 O O . GLU B 1 52 ? 16.109 22.531 -3.156 1 96 52 GLU B O 1
ATOM 1890 N N . THR B 1 53 ? 17.078 20.547 -3.232 1 96.88 53 THR B N 1
ATOM 1891 C CA . THR B 1 53 ? 16.75 20.344 -4.641 1 96.88 53 THR B CA 1
ATOM 1892 C C . THR B 1 53 ? 15.281 19.984 -4.812 1 96.88 53 THR B C 1
ATOM 1894 O O . THR B 1 53 ? 14.594 20.547 -5.664 1 96.88 53 THR B O 1
ATOM 1897 N N . TYR B 1 54 ? 14.781 19.094 -3.971 1 97.5 54 TYR B N 1
ATOM 1898 C CA . TYR B 1 54 ? 13.469 18.516 -4.223 1 97.5 54 TYR B CA 1
ATOM 1899 C C . TYR B 1 54 ? 12.445 19.016 -3.213 1 97.5 54 TYR B C 1
ATOM 1901 O O . TYR B 1 54 ? 11.242 18.812 -3.391 1 97.5 54 TYR B O 1
ATOM 1909 N N . ARG B 1 55 ? 12.844 19.656 -2.16 1 97.31 55 ARG B N 1
ATOM 1910 C CA . ARG B 1 55 ? 11.961 20.188 -1.131 1 97.31 55 ARG B CA 1
ATOM 1911 C C . ARG B 1 55 ? 10.969 19.125 -0.658 1 97.31 55 ARG B C 1
ATOM 1913 O O . ARG B 1 55 ? 9.758 19.375 -0.634 1 97.31 55 ARG B O 1
ATOM 1920 N N . ASP B 1 56 ? 11.5 18 -0.277 1 97.69 56 ASP B N 1
ATOM 1921 C CA . ASP B 1 56 ? 10.734 16.828 0.138 1 97.69 56 ASP B CA 1
ATOM 1922 C C . ASP B 1 56 ? 10.367 16.906 1.62 1 97.69 56 ASP B C 1
ATOM 1924 O O . ASP B 1 56 ? 11.203 16.641 2.484 1 97.69 56 ASP B O 1
ATOM 1928 N N . PRO B 1 57 ? 9.133 17.234 1.909 1 96.75 57 PRO B N 1
ATOM 1929 C CA . PRO B 1 57 ? 8.758 17.375 3.318 1 96.75 57 PRO B CA 1
ATOM 1930 C C . PRO B 1 57 ? 8.711 16.047 4.051 1 96.75 57 PRO B C 1
ATOM 1932 O O . PRO B 1 57 ? 8.828 16 5.281 1 96.75 57 PRO B O 1
ATOM 1935 N N . PHE B 1 58 ? 8.516 14.961 3.336 1 96.62 58 PHE B N 1
ATOM 1936 C CA . PHE B 1 58 ? 8.367 13.648 3.945 1 96.62 58 PHE B CA 1
ATOM 1937 C C . PHE B 1 58 ? 9.703 13.117 4.445 1 96.62 58 PHE B C 1
ATOM 1939 O O . PHE B 1 58 ? 9.805 12.656 5.582 1 96.62 58 PHE B O 1
ATOM 1946 N N . LEU B 1 59 ? 10.688 13.273 3.574 1 95.88 59 LEU B N 1
ATOM 1947 C CA . LEU B 1 59 ? 12.023 12.836 3.955 1 95.88 59 LEU B CA 1
ATOM 1948 C C . LEU B 1 59 ? 12.641 13.797 4.965 1 95.88 59 LEU B C 1
ATOM 1950 O O . LEU B 1 59 ? 13.516 13.406 5.746 1 95.88 59 LEU B O 1
ATOM 1954 N N . ALA B 1 60 ? 12.266 15.055 4.875 1 95.5 60 ALA B N 1
ATOM 1955 C CA . ALA B 1 60 ? 12.797 16.031 5.816 1 95.5 60 ALA B CA 1
ATOM 1956 C C . ALA B 1 60 ? 12.484 15.641 7.258 1 95.5 60 ALA B C 1
ATOM 1958 O O . ALA B 1 60 ? 13.352 15.719 8.125 1 95.5 60 ALA B O 1
ATOM 1959 N N . ASP B 1 61 ? 11.32 15.188 7.488 1 93.44 61 ASP B N 1
ATOM 1960 C CA . ASP B 1 61 ? 10.891 14.75 8.812 1 93.44 61 ASP B CA 1
ATOM 1961 C C . ASP B 1 61 ? 9.727 13.773 8.727 1 93.44 61 ASP B C 1
ATOM 1963 O O . ASP B 1 61 ? 8.562 14.18 8.781 1 93.44 61 ASP B O 1
ATOM 1967 N N . ALA B 1 62 ? 10.055 12.539 8.773 1 95.81 62 ALA B N 1
ATOM 1968 C CA . ALA B 1 62 ? 9.047 11.492 8.602 1 95.81 62 ALA B CA 1
ATOM 1969 C C . ALA B 1 62 ? 8.078 11.461 9.789 1 95.81 62 ALA B C 1
AT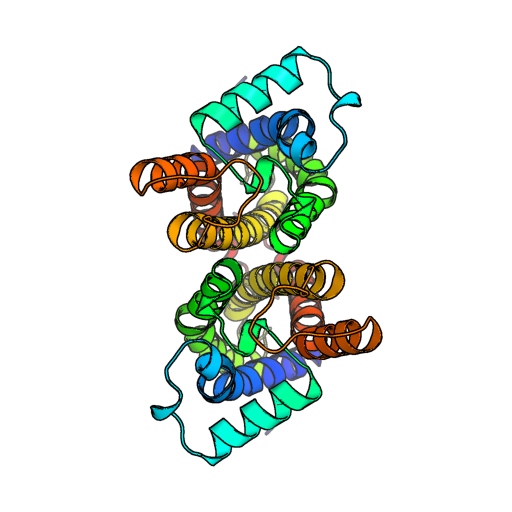OM 1971 O O . ALA B 1 62 ? 6.926 11.047 9.641 1 95.81 62 ALA B O 1
ATOM 1972 N N . TRP B 1 63 ? 8.516 11.914 10.93 1 94.44 63 TRP B N 1
ATOM 1973 C CA . TRP B 1 63 ? 7.695 11.844 12.141 1 94.44 63 TRP B CA 1
ATOM 1974 C C . TRP B 1 63 ? 6.512 12.797 12.047 1 94.44 63 TRP B C 1
ATOM 1976 O O . TRP B 1 63 ? 5.527 12.648 12.781 1 94.44 63 TRP B O 1
ATOM 1986 N N . GLN B 1 64 ? 6.562 13.797 11.156 1 93.75 64 GLN B N 1
ATOM 1987 C CA . GLN B 1 64 ? 5.457 14.734 10.969 1 93.75 64 GLN B CA 1
ATOM 1988 C C . GLN B 1 64 ? 4.406 14.156 10.023 1 93.75 64 GLN B C 1
ATOM 1990 O O . GLN B 1 64 ? 3.352 14.758 9.82 1 93.75 64 GLN B O 1
ATOM 1995 N N . HIS B 1 65 ? 4.723 13.062 9.484 1 95.88 65 HIS B N 1
ATOM 1996 C CA . HIS B 1 65 ? 3.846 12.367 8.547 1 95.88 65 HIS B CA 1
ATOM 1997 C C . HIS B 1 65 ? 3.699 10.898 8.914 1 95.88 65 HIS B C 1
ATOM 1999 O O . HIS B 1 65 ? 4.281 10.031 8.266 1 95.88 65 HIS B O 1
ATOM 2005 N N . PRO B 1 66 ? 2.824 10.586 9.82 1 97.94 66 PRO B N 1
ATOM 2006 C CA . PRO B 1 66 ? 2.756 9.219 10.344 1 97.94 66 PRO B CA 1
ATOM 2007 C C . PRO B 1 66 ? 2.436 8.188 9.266 1 97.94 66 PRO B C 1
ATOM 2009 O O . PRO B 1 66 ? 2.908 7.051 9.328 1 97.94 66 PRO B O 1
ATOM 2012 N N . TRP B 1 67 ? 1.544 8.547 8.32 1 98.12 67 TRP B N 1
ATOM 2013 C CA . TRP B 1 67 ? 1.275 7.609 7.23 1 98.12 67 TRP B CA 1
ATOM 2014 C C . TRP B 1 67 ? 2.561 7.25 6.488 1 98.12 67 TRP B C 1
ATOM 2016 O O . TRP B 1 67 ? 2.77 6.094 6.121 1 98.12 67 TRP B O 1
ATOM 2026 N N . TYR B 1 68 ? 3.438 8.195 6.254 1 98.38 68 TYR B N 1
ATOM 2027 C CA . TYR B 1 68 ? 4.719 8.008 5.582 1 98.38 68 TYR B CA 1
ATOM 2028 C C . TYR B 1 68 ? 5.695 7.262 6.484 1 98.38 68 TYR B C 1
ATOM 2030 O O . TYR B 1 68 ? 6.492 6.449 6.012 1 98.38 68 TYR B O 1
ATOM 2038 N N . LEU B 1 69 ? 5.66 7.574 7.75 1 98.44 69 LEU B N 1
ATOM 2039 C CA . LEU B 1 69 ? 6.496 6.871 8.719 1 98.44 69 LEU B CA 1
ATOM 2040 C C . LEU B 1 69 ? 6.23 5.371 8.672 1 98.44 69 LEU B C 1
ATOM 2042 O O . LEU B 1 69 ? 7.164 4.566 8.773 1 98.44 69 LEU B O 1
ATOM 2046 N N . ALA B 1 70 ? 4.977 5.016 8.516 1 98.38 70 ALA B N 1
ATOM 2047 C CA . ALA B 1 70 ? 4.621 3.602 8.406 1 98.38 70 ALA B CA 1
ATOM 2048 C C . ALA B 1 70 ? 5.332 2.949 7.219 1 98.38 70 ALA B C 1
ATOM 2050 O O . ALA B 1 70 ? 5.859 1.84 7.34 1 98.38 70 ALA B O 1
ATOM 2051 N N . VAL B 1 71 ? 5.34 3.615 6.121 1 98 71 VAL B N 1
ATOM 2052 C CA . VAL B 1 71 ? 5.988 3.135 4.906 1 98 71 VAL B CA 1
ATOM 2053 C C . VAL B 1 71 ? 7.492 3.016 5.137 1 98 71 VAL B C 1
ATOM 2055 O O . VAL B 1 71 ? 8.109 2.021 4.746 1 98 71 VAL B O 1
ATOM 2058 N N . CYS B 1 72 ? 8.055 4.012 5.809 1 97.88 72 CYS B N 1
ATOM 2059 C CA . CYS B 1 72 ? 9.484 4 6.098 1 97.88 72 CYS B CA 1
ATOM 2060 C C . CYS B 1 72 ? 9.852 2.811 6.973 1 97.88 72 CYS B C 1
ATOM 2062 O O . CYS B 1 72 ? 10.844 2.125 6.711 1 97.88 72 CYS B O 1
ATOM 2064 N N . LEU B 1 73 ? 9.094 2.553 7.945 1 97.69 73 LEU B N 1
ATOM 2065 C CA . LEU B 1 73 ? 9.406 1.466 8.867 1 97.69 73 LEU B CA 1
ATOM 2066 C C . LEU B 1 73 ? 9.297 0.114 8.172 1 97.69 73 LEU B C 1
ATOM 2068 O O . LEU B 1 73 ? 10.109 -0.784 8.422 1 97.69 73 LEU B O 1
ATOM 2072 N N . THR B 1 74 ? 8.297 -0.032 7.328 1 97.62 74 THR B N 1
ATOM 2073 C CA . THR B 1 74 ? 8.203 -1.248 6.527 1 97.62 74 THR B CA 1
ATOM 2074 C C . THR B 1 74 ? 9.438 -1.42 5.648 1 97.62 74 THR B C 1
ATOM 2076 O O . THR B 1 74 ? 9.953 -2.529 5.508 1 97.62 74 THR B O 1
ATOM 2079 N N . GLU B 1 75 ? 9.883 -0.353 5.102 1 96.94 75 GLU B N 1
ATOM 2080 C CA . GLU B 1 75 ? 11.094 -0.378 4.285 1 96.94 75 GLU B CA 1
ATOM 2081 C C . GLU B 1 75 ? 12.305 -0.809 5.105 1 96.94 75 GLU B C 1
ATOM 2083 O O . GLU B 1 75 ? 13.055 -1.697 4.695 1 96.94 75 GLU B O 1
ATOM 2088 N N . HIS B 1 76 ? 12.414 -0.21 6.273 1 96.38 76 HIS B N 1
ATOM 2089 C CA . HIS B 1 76 ? 13.602 -0.421 7.09 1 96.38 76 HIS B CA 1
ATOM 2090 C C . HIS B 1 76 ? 13.664 -1.849 7.621 1 96.38 76 HIS B C 1
ATOM 2092 O O . HIS B 1 76 ? 14.727 -2.471 7.625 1 96.38 76 HIS B O 1
ATOM 2098 N N . PHE B 1 77 ? 12.57 -2.436 7.898 1 95.69 77 PHE B N 1
ATOM 2099 C CA . PHE B 1 77 ? 12.609 -3.684 8.648 1 95.69 77 PHE B CA 1
ATOM 2100 C C . PHE B 1 77 ? 12.234 -4.863 7.762 1 95.69 77 PHE B C 1
ATOM 2102 O O . PHE B 1 77 ? 12.711 -5.98 7.973 1 95.69 77 PHE B O 1
ATOM 2109 N N . LEU B 1 78 ? 11.438 -4.656 6.793 1 97.06 78 LEU B N 1
ATOM 2110 C CA . LEU B 1 78 ? 11 -5.777 5.973 1 97.06 78 LEU B CA 1
ATOM 2111 C C . LEU B 1 78 ? 11.648 -5.73 4.594 1 97.06 78 LEU B C 1
ATOM 2113 O O . LEU B 1 78 ? 12.078 -6.762 4.074 1 97.06 78 LEU B O 1
ATOM 2117 N N . GLU B 1 79 ? 11.852 -4.59 4.062 1 98.06 79 GLU B N 1
ATOM 2118 C CA . GLU B 1 79 ? 12.281 -4.508 2.668 1 98.06 79 GLU B CA 1
ATOM 2119 C C . GLU B 1 79 ? 13.805 -4.582 2.555 1 98.06 79 GLU B C 1
ATOM 2121 O O . GLU B 1 79 ? 14.328 -5.125 1.583 1 98.06 79 GLU B O 1
ATOM 2126 N N . VAL B 1 80 ? 14.477 -4.031 3.523 1 98.12 80 VAL B N 1
ATOM 2127 C CA . VAL B 1 80 ? 15.93 -4.027 3.418 1 98.12 80 VAL B CA 1
ATOM 2128 C C . VAL B 1 80 ? 16.453 -5.461 3.346 1 98.12 80 VAL B C 1
ATOM 2130 O O . VAL B 1 80 ? 17.203 -5.812 2.428 1 98.12 80 VAL B O 1
ATOM 2133 N N . PRO B 1 81 ? 16.094 -6.379 4.285 1 97.81 81 PRO B N 1
ATOM 2134 C CA . PRO B 1 81 ? 16.516 -7.773 4.121 1 97.81 81 PRO B CA 1
ATOM 2135 C C . PRO B 1 81 ? 16.109 -8.359 2.773 1 97.81 81 PRO B C 1
ATOM 2137 O O . PRO B 1 81 ? 16.859 -9.125 2.168 1 97.81 81 PRO B O 1
ATOM 2140 N N . PHE B 1 82 ? 14.977 -8.023 2.346 1 98.62 82 PHE B N 1
ATOM 2141 C CA . PHE B 1 82 ? 14.5 -8.523 1.063 1 98.62 82 PHE B CA 1
ATOM 2142 C C . PHE B 1 82 ? 15.367 -8.008 -0.077 1 98.62 82 PHE B C 1
ATOM 2144 O O . PHE B 1 82 ? 15.617 -8.727 -1.048 1 98.62 82 PHE B O 1
ATOM 2151 N N . PHE B 1 83 ? 15.789 -6.73 0.003 1 98.69 83 PHE B N 1
ATOM 2152 C CA . PHE B 1 83 ? 16.609 -6.156 -1.05 1 98.69 83 PHE B CA 1
ATOM 2153 C C . PHE B 1 83 ? 17.875 -6.98 -1.256 1 98.69 83 PHE B C 1
ATOM 2155 O O . PHE B 1 83 ? 18.328 -7.176 -2.389 1 98.69 83 PHE B O 1
ATOM 2162 N N . PHE B 1 84 ? 18.469 -7.453 -0.193 1 98.38 84 PHE B N 1
ATOM 2163 C CA . PHE B 1 84 ? 19.656 -8.281 -0.309 1 98.38 84 PHE B CA 1
ATOM 2164 C C . PHE B 1 84 ? 19.344 -9.578 -1.044 1 98.38 84 PHE B C 1
ATOM 2166 O O . PHE B 1 84 ? 20.078 -9.969 -1.956 1 98.38 84 PHE B O 1
ATOM 2173 N N . TRP B 1 85 ? 18.312 -10.156 -0.664 1 98.06 85 TRP B N 1
ATOM 2174 C CA . TRP B 1 85 ? 17.922 -11.414 -1.299 1 98.06 85 TRP B CA 1
ATOM 2175 C C . TRP B 1 85 ? 17.547 -11.195 -2.762 1 98.06 85 TRP B C 1
ATOM 2177 O O . TRP B 1 85 ? 17.938 -11.977 -3.631 1 98.06 85 TRP B O 1
ATOM 2187 N N . ALA B 1 86 ? 16.766 -10.188 -3.014 1 98.5 86 ALA B N 1
ATOM 2188 C CA . ALA B 1 86 ? 16.328 -9.891 -4.375 1 98.5 86 ALA B CA 1
ATOM 2189 C C . ALA B 1 86 ? 17.516 -9.602 -5.285 1 98.5 86 ALA B C 1
ATOM 2191 O O . ALA B 1 86 ? 17.531 -10.031 -6.441 1 98.5 86 ALA B O 1
ATOM 2192 N N . THR B 1 87 ? 18.438 -8.82 -4.758 1 98.5 87 THR B N 1
ATOM 2193 C CA . THR B 1 87 ? 19.641 -8.531 -5.523 1 98.5 87 THR B CA 1
ATOM 2194 C C . THR B 1 87 ? 20.328 -9.82 -5.949 1 98.5 87 THR B C 1
ATOM 2196 O O . THR B 1 87 ? 20.656 -10 -7.125 1 98.5 87 THR B O 1
ATOM 2199 N N . TYR B 1 88 ? 20.5 -10.727 -5.016 1 97.88 88 TYR B N 1
ATOM 2200 C CA . TYR B 1 88 ? 21.125 -12.008 -5.316 1 97.88 88 TYR B CA 1
ATOM 2201 C C . TYR B 1 88 ? 20.312 -12.789 -6.336 1 97.88 88 TYR B C 1
ATOM 2203 O O . TYR B 1 88 ? 20.859 -13.305 -7.316 1 97.88 88 TYR B O 1
ATOM 2211 N N . ALA B 1 89 ? 19.047 -12.922 -6.121 1 96.88 89 ALA B N 1
ATOM 2212 C CA . ALA B 1 89 ? 18.172 -13.727 -6.961 1 96.88 89 ALA B CA 1
ATOM 2213 C C . ALA B 1 89 ? 18.125 -13.188 -8.383 1 96.88 89 ALA B C 1
ATOM 2215 O O . ALA B 1 89 ? 18.172 -13.953 -9.352 1 96.88 89 ALA B O 1
ATOM 2216 N N . TYR B 1 90 ? 18.031 -11.875 -8.523 1 97.25 90 TYR B N 1
ATOM 2217 C CA . TYR B 1 90 ? 17.938 -11.297 -9.859 1 97.25 90 TYR B CA 1
ATOM 2218 C C . TYR B 1 90 ? 19.297 -11.312 -10.547 1 97.25 90 TYR B C 1
ATOM 2220 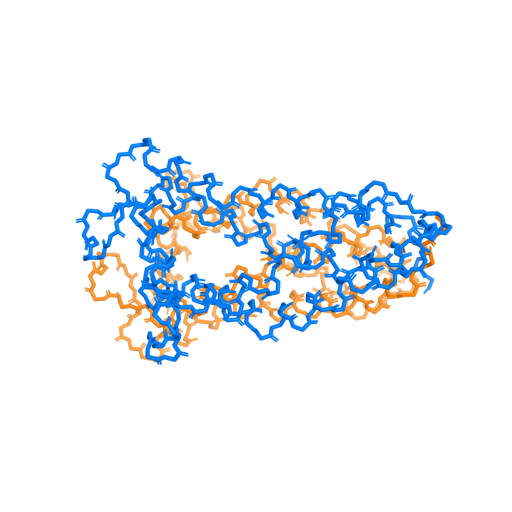O O . TYR B 1 90 ? 19.375 -11.297 -11.773 1 97.25 90 TYR B O 1
ATOM 2228 N N . TRP B 1 91 ? 20.375 -11.281 -9.742 1 96.31 91 TRP B N 1
ATOM 2229 C CA . TRP B 1 91 ? 21.688 -11.508 -10.32 1 96.31 91 TRP B CA 1
ATOM 2230 C C . TRP B 1 91 ? 21.75 -12.867 -11.016 1 96.31 91 TRP B C 1
ATOM 2232 O O . TRP B 1 91 ? 22.359 -13 -12.078 1 96.31 91 TRP B O 1
ATOM 2242 N N . LYS B 1 92 ? 21.125 -13.883 -10.438 1 94.88 92 LYS B N 1
ATOM 2243 C CA . LYS B 1 92 ? 21.078 -15.219 -11.016 1 94.88 92 LYS B CA 1
ATOM 2244 C C . LYS B 1 92 ? 20.047 -15.305 -12.125 1 94.88 92 LYS B C 1
ATOM 2246 O O . LYS B 1 92 ? 20.109 -16.172 -12.992 1 94.88 92 LYS B O 1
ATOM 2251 N N . GLY B 1 93 ? 19.078 -14.422 -12.07 1 92.88 93 GLY B N 1
ATOM 2252 C CA . GLY B 1 93 ? 17.969 -14.445 -12.992 1 92.88 93 GLY B CA 1
ATOM 2253 C C . GLY B 1 93 ? 16.719 -15.062 -12.398 1 92.88 93 GLY B C 1
ATOM 2254 O O . GLY B 1 93 ? 16.766 -16.125 -11.773 1 92.88 93 GLY B O 1
ATOM 2255 N N . ALA B 1 94 ? 15.633 -14.414 -12.695 1 89.5 94 ALA B N 1
ATOM 2256 C CA . ALA B 1 94 ? 14.359 -14.812 -12.094 1 89.5 94 ALA B CA 1
ATOM 2257 C C . ALA B 1 94 ? 13.953 -16.219 -12.555 1 89.5 94 ALA B C 1
ATOM 2259 O O . ALA B 1 94 ? 13.312 -16.953 -11.812 1 89.5 94 ALA B O 1
ATOM 2260 N N . LEU B 1 95 ? 14.305 -16.609 -13.758 1 88.5 95 LEU B N 1
ATOM 2261 C CA . LEU B 1 95 ? 13.945 -17.922 -14.266 1 88.5 95 LEU B CA 1
ATOM 2262 C C . LEU B 1 95 ? 14.828 -19 -13.656 1 88.5 95 LEU B C 1
ATOM 2264 O O . LEU B 1 95 ? 14.445 -20.172 -13.625 1 88.5 95 LEU B O 1
ATOM 2268 N N . ASN B 1 96 ? 15.977 -18.594 -13.227 1 90.88 96 ASN B N 1
ATOM 2269 C CA . ASN B 1 96 ? 16.875 -19.516 -12.523 1 90.88 96 ASN B CA 1
ATOM 2270 C C . ASN B 1 96 ? 16.547 -19.547 -11.031 1 90.88 96 ASN B C 1
ATOM 2272 O O . ASN B 1 96 ? 16.844 -20.547 -10.359 1 90.88 96 ASN B O 1
ATOM 2276 N N . LYS B 1 97 ? 16.016 -18.531 -10.469 1 92.19 97 LYS B N 1
ATOM 2277 C CA . LYS B 1 97 ? 15.562 -18.391 -9.086 1 92.19 97 LYS B CA 1
ATOM 2278 C C . LYS B 1 97 ? 14.133 -17.875 -9.016 1 92.19 97 LYS B C 1
ATOM 2280 O O . LYS B 1 97 ? 13.883 -16.781 -8.516 1 92.19 97 LYS B O 1
ATOM 2285 N N . PRO B 1 98 ? 13.227 -18.688 -9.391 1 92.06 98 PRO B N 1
ATOM 2286 C CA . PRO B 1 98 ? 11.836 -18.234 -9.523 1 92.06 98 PRO B CA 1
ATOM 2287 C C . PRO B 1 98 ? 11.203 -17.859 -8.188 1 92.06 98 PRO B C 1
ATOM 2289 O O . PRO B 1 98 ? 10.18 -17.172 -8.148 1 92.06 98 PRO B O 1
ATOM 2292 N N . SER B 1 99 ? 11.82 -18.281 -7.102 1 92.94 99 SER B N 1
ATOM 2293 C CA . SER B 1 99 ? 11.289 -18 -5.77 1 92.94 99 SER B CA 1
ATOM 2294 C C . SER B 1 99 ? 11.312 -16.5 -5.48 1 92.94 99 SER B C 1
ATOM 2296 O O . SER B 1 99 ? 10.68 -16.047 -4.523 1 92.94 99 SER B O 1
ATOM 2298 N N . VAL B 1 100 ? 11.914 -15.695 -6.305 1 95.88 100 VAL B N 1
ATOM 2299 C CA . VAL B 1 100 ? 12.008 -14.258 -6.062 1 95.88 100 VAL B CA 1
ATOM 2300 C C . VAL B 1 100 ? 10.758 -13.562 -6.602 1 95.88 100 VAL B C 1
ATOM 2302 O O . VAL B 1 100 ? 10.43 -12.453 -6.168 1 95.88 100 VAL B O 1
ATOM 2305 N N . VAL B 1 101 ? 10.078 -14.18 -7.492 1 96.06 101 VAL B N 1
ATOM 2306 C CA . VAL B 1 101 ? 9.023 -13.523 -8.266 1 96.06 101 VAL B CA 1
ATOM 2307 C C . VAL B 1 101 ? 7.887 -13.109 -7.336 1 96.06 101 VAL B C 1
ATOM 2309 O O . VAL B 1 101 ? 7.441 -11.961 -7.367 1 96.06 101 VAL B O 1
ATOM 2312 N N . LEU B 1 102 ? 7.484 -14 -6.48 1 96.81 102 LEU B N 1
ATOM 2313 C CA . LEU B 1 102 ? 6.336 -13.727 -5.625 1 96.81 102 LEU B CA 1
ATOM 2314 C C . LEU B 1 102 ? 6.676 -12.656 -4.59 1 96.81 102 LEU B C 1
ATOM 2316 O O . LEU B 1 102 ? 5.973 -11.648 -4.477 1 96.81 102 LEU B O 1
ATOM 2320 N N . PRO B 1 103 ? 7.785 -12.742 -3.832 1 97.56 103 PRO B N 1
ATOM 2321 C CA . PRO B 1 103 ? 8.109 -11.672 -2.885 1 97.56 103 PRO B CA 1
ATOM 2322 C C . PRO B 1 103 ? 8.375 -10.336 -3.574 1 97.56 103 PRO B C 1
ATOM 2324 O O . PRO B 1 103 ? 8.078 -9.273 -3.014 1 97.56 103 PRO B O 1
ATOM 2327 N N . ALA B 1 104 ? 8.953 -10.43 -4.746 1 98.38 104 ALA B N 1
ATOM 2328 C CA . ALA B 1 104 ? 9.18 -9.195 -5.484 1 98.38 104 ALA B CA 1
ATOM 2329 C C . ALA B 1 104 ? 7.863 -8.539 -5.891 1 98.38 104 ALA B C 1
ATOM 2331 O O . ALA B 1 104 ? 7.742 -7.316 -5.875 1 98.38 104 ALA B O 1
ATOM 2332 N N . LEU B 1 105 ? 6.934 -9.352 -6.258 1 98.44 105 LEU B N 1
ATOM 2333 C CA . LEU B 1 105 ? 5.605 -8.836 -6.57 1 98.44 105 LEU B CA 1
ATOM 2334 C C . LEU B 1 105 ? 4.969 -8.188 -5.344 1 98.44 105 LEU B C 1
ATOM 2336 O O . LEU B 1 105 ? 4.391 -7.102 -5.438 1 98.44 105 LEU B O 1
ATOM 2340 N N . ILE B 1 106 ? 5.051 -8.781 -4.191 1 98.75 106 ILE B N 1
ATOM 2341 C CA . ILE B 1 106 ? 4.512 -8.258 -2.941 1 98.75 106 ILE B CA 1
ATOM 2342 C C . ILE B 1 106 ? 5.168 -6.918 -2.619 1 98.75 106 ILE B C 1
ATOM 2344 O O . ILE B 1 106 ? 4.477 -5.938 -2.316 1 98.75 106 ILE B O 1
ATOM 2348 N N . TYR B 1 107 ? 6.488 -6.887 -2.727 1 98.81 107 TYR B N 1
ATOM 2349 C CA . TYR B 1 107 ? 7.227 -5.641 -2.541 1 98.81 107 TYR B CA 1
ATOM 2350 C C . TYR B 1 107 ? 6.719 -4.562 -3.488 1 98.81 107 TYR B C 1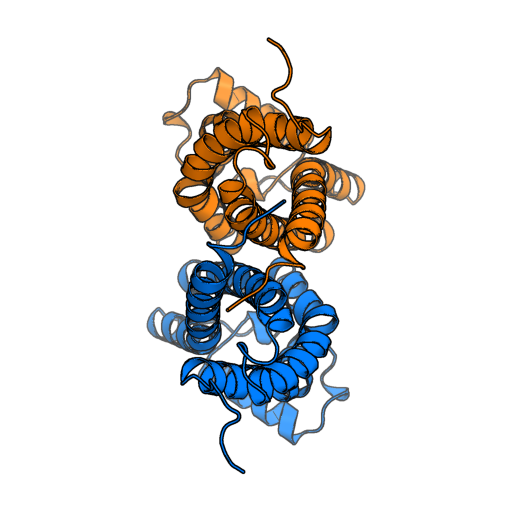
ATOM 2352 O O . TYR B 1 107 ? 6.504 -3.418 -3.078 1 98.81 107 TYR B O 1
ATOM 2360 N N . SER B 1 108 ? 6.562 -4.941 -4.699 1 98.94 108 SER B N 1
ATOM 2361 C CA . SER B 1 108 ? 6.234 -3.967 -5.734 1 98.94 108 SER B CA 1
ATOM 2362 C C . SER B 1 108 ? 4.828 -3.406 -5.543 1 98.94 108 SER B C 1
ATOM 2364 O O . SER B 1 108 ? 4.598 -2.215 -5.758 1 98.94 108 SER B O 1
ATOM 2366 N N . VAL B 1 109 ? 3.879 -4.23 -5.145 1 98.81 109 VAL B N 1
ATOM 2367 C CA . VAL B 1 109 ? 2.531 -3.746 -4.863 1 98.81 109 VAL B CA 1
ATOM 2368 C C . VAL B 1 109 ? 2.562 -2.773 -3.689 1 98.81 109 VAL B C 1
ATOM 2370 O O . VAL B 1 109 ? 1.939 -1.709 -3.74 1 98.81 109 VAL B O 1
ATOM 2373 N N . HIS B 1 110 ? 3.268 -3.121 -2.639 1 98.88 110 HIS B N 1
ATOM 2374 C CA . HIS B 1 110 ? 3.449 -2.23 -1.499 1 98.88 110 HIS B CA 1
ATOM 2375 C C . HIS B 1 110 ? 4.023 -0.887 -1.935 1 98.88 110 HIS B C 1
ATOM 2377 O O . HIS B 1 110 ? 3.512 0.167 -1.554 1 98.88 110 HIS B O 1
ATOM 2383 N N . THR B 1 111 ? 5.059 -0.944 -2.779 1 98.81 111 THR B N 1
ATOM 2384 C CA . THR B 1 111 ? 5.766 0.261 -3.197 1 98.81 111 THR B CA 1
ATOM 2385 C C . THR B 1 111 ? 4.871 1.136 -4.07 1 98.81 111 THR B C 1
ATOM 2387 O O . THR B 1 111 ? 4.805 2.352 -3.881 1 98.81 111 THR B O 1
ATOM 2390 N N . VAL B 1 112 ? 4.172 0.51 -4.973 1 98.81 112 VAL B N 1
ATOM 2391 C CA . VAL B 1 112 ? 3.289 1.281 -5.844 1 98.81 112 VAL B CA 1
ATOM 2392 C C . VAL B 1 112 ? 2.184 1.931 -5.016 1 98.81 112 VAL B C 1
ATOM 2394 O O . VAL B 1 112 ? 1.813 3.082 -5.254 1 98.81 112 VAL B O 1
ATOM 2397 N N . THR B 1 113 ? 1.669 1.216 -4.055 1 98.75 113 THR B N 1
ATOM 2398 C CA . THR B 1 113 ? 0.661 1.776 -3.16 1 98.75 113 THR B CA 1
ATOM 2399 C C . THR B 1 113 ? 1.22 2.975 -2.398 1 98.75 113 THR B C 1
ATOM 2401 O O . THR B 1 113 ? 0.605 4.043 -2.375 1 98.75 113 THR B O 1
ATOM 2404 N N . ALA B 1 114 ? 2.371 2.828 -1.823 1 98.69 114 ALA B N 1
ATOM 2405 C CA . ALA B 1 114 ? 3.004 3.875 -1.028 1 98.69 114 ALA B CA 1
ATOM 2406 C C . ALA B 1 114 ? 3.316 5.102 -1.883 1 98.69 114 ALA B C 1
ATOM 2408 O O . ALA B 1 114 ? 3.018 6.23 -1.49 1 98.69 114 ALA B O 1
ATOM 2409 N N . VAL B 1 115 ? 3.889 4.906 -3.035 1 98.81 115 VAL B N 1
ATOM 2410 C CA . VAL B 1 115 ? 4.316 6.027 -3.869 1 98.81 115 VAL B CA 1
ATOM 2411 C C . VAL B 1 115 ? 3.092 6.734 -4.449 1 98.81 115 VAL B C 1
ATOM 2413 O O . VAL B 1 115 ? 3.098 7.953 -4.621 1 98.81 115 VAL B O 1
ATOM 2416 N N . THR B 1 116 ? 2.033 5.98 -4.738 1 98.81 116 THR B N 1
ATOM 2417 C CA . THR B 1 116 ? 0.793 6.617 -5.172 1 98.81 116 THR B CA 1
ATOM 2418 C C . THR B 1 116 ? 0.289 7.59 -4.109 1 98.81 116 THR B C 1
ATOM 2420 O O . THR B 1 116 ? -0.144 8.695 -4.434 1 98.81 116 THR B O 1
ATOM 2423 N N . SER B 1 117 ? 0.332 7.219 -2.881 1 98.81 117 SER B N 1
ATOM 2424 C CA . SER B 1 117 ? -0.018 8.125 -1.789 1 98.81 117 SER B CA 1
ATOM 2425 C C . SER B 1 117 ? 0.92 9.32 -1.742 1 98.81 117 SER B C 1
ATOM 2427 O O . SER B 1 117 ? 0.479 10.453 -1.521 1 98.81 117 SER B O 1
ATOM 2429 N N . ILE B 1 118 ? 2.191 9.109 -1.97 1 98.75 118 ILE B N 1
ATOM 2430 C CA . ILE B 1 118 ? 3.18 10.188 -1.965 1 98.75 118 ILE B CA 1
ATOM 2431 C C . ILE B 1 118 ? 2.875 11.172 -3.092 1 98.75 118 ILE B C 1
ATOM 2433 O O . ILE B 1 118 ? 2.93 12.383 -2.893 1 98.75 118 ILE B O 1
ATOM 2437 N N . PHE B 1 119 ? 2.551 10.641 -4.289 1 98.81 119 PHE B N 1
ATOM 2438 C CA . PHE B 1 119 ? 2.205 11.508 -5.414 1 98.81 119 PHE B CA 1
ATOM 2439 C C . PHE B 1 119 ? 1.012 12.391 -5.074 1 98.81 119 PHE B C 1
ATOM 2441 O O . PHE B 1 119 ? 1.022 13.586 -5.348 1 98.81 119 PHE B O 1
ATOM 2448 N N . HIS B 1 120 ? 0.036 11.797 -4.48 1 98.75 120 HIS B N 1
ATOM 2449 C CA . HIS B 1 120 ? -1.156 12.562 -4.133 1 98.75 120 HIS B CA 1
ATOM 2450 C C . HIS B 1 120 ? -0.845 13.625 -3.082 1 98.75 120 HIS B C 1
ATOM 2452 O O . HIS B 1 120 ? -1.33 14.758 -3.17 1 98.75 120 HIS B O 1
ATOM 2458 N N . MET B 1 121 ? -0.058 13.281 -2.119 1 98.06 121 MET B N 1
ATOM 2459 C CA . MET B 1 121 ? 0.369 14.258 -1.119 1 98.06 121 MET B CA 1
ATOM 2460 C C . MET B 1 121 ? 1.152 15.391 -1.767 1 98.06 121 MET B C 1
ATOM 2462 O O . MET B 1 121 ? 0.883 16.562 -1.504 1 98.06 121 MET B O 1
ATOM 2466 N N . ALA B 1 122 ? 2.039 15.039 -2.574 1 98.06 122 ALA B N 1
ATOM 2467 C CA . ALA B 1 122 ? 2.896 16.031 -3.223 1 98.06 122 ALA B CA 1
ATOM 2468 C C . ALA B 1 122 ? 2.076 17 -4.066 1 98.06 122 ALA B C 1
ATOM 2470 O O . ALA B 1 122 ? 2.35 18.203 -4.09 1 98.06 122 ALA B O 1
ATOM 2471 N N . LEU B 1 123 ? 1.062 16.531 -4.684 1 98.19 123 LEU B N 1
ATOM 2472 C CA . LEU B 1 123 ? 0.356 17.328 -5.676 1 98.19 123 LEU B CA 1
ATOM 2473 C C . LEU B 1 123 ? -0.823 18.062 -5.047 1 98.19 123 LEU B C 1
ATOM 2475 O O . LEU B 1 123 ? -1.213 19.141 -5.516 1 98.19 123 LEU B O 1
ATOM 2479 N N . LEU B 1 124 ? -1.38 17.531 -3.922 1 97.56 124 LEU B N 1
ATOM 2480 C CA . LEU B 1 124 ? -2.676 18.062 -3.51 1 97.56 124 LEU B CA 1
ATOM 2481 C C . LEU B 1 124 ? -2.602 18.656 -2.105 1 97.56 124 LEU B C 1
ATOM 2483 O O . LEU B 1 124 ? -3.479 19.422 -1.703 1 97.56 124 LEU B O 1
ATOM 2487 N N . GLU B 1 125 ? -1.557 18.297 -1.36 1 96.06 125 GLU B N 1
ATOM 2488 C CA . GLU B 1 125 ? -1.479 18.734 0.027 1 96.06 125 GLU B CA 1
ATOM 2489 C C . GLU B 1 125 ? -1.305 20.25 0.11 1 96.06 125 GLU B C 1
ATOM 2491 O O . GLU B 1 125 ? -0.579 20.844 -0.691 1 96.06 125 GLU B O 1
ATOM 2496 N N . ASP B 1 126 ? -1.979 20.891 1.087 1 92.69 126 ASP B N 1
ATOM 2497 C CA . ASP B 1 126 ? -1.729 22.281 1.419 1 92.69 126 ASP B CA 1
ATOM 2498 C C . ASP B 1 126 ? -0.545 22.422 2.375 1 92.69 126 ASP B C 1
ATOM 2500 O O . ASP B 1 126 ? -0.682 22.188 3.576 1 92.69 126 ASP B O 1
ATOM 2504 N N . PHE B 1 127 ? 0.533 22.844 1.858 1 92 127 PHE B N 1
ATOM 2505 C CA . PHE B 1 127 ? 1.768 22.906 2.633 1 92 127 PHE B CA 1
ATOM 2506 C C . PHE B 1 127 ? 1.919 24.266 3.307 1 92 127 PHE B C 1
ATOM 2508 O O . PHE B 1 127 ? 2.971 24.562 3.873 1 92 127 PHE B O 1
ATOM 2515 N N . SER B 1 128 ? 0.967 25.062 3.295 1 86.94 128 SER B N 1
ATOM 2516 C CA . SER B 1 128 ? 1.073 26.438 3.762 1 86.94 128 SER B CA 1
ATOM 2517 C C . SER B 1 128 ? 1.394 26.484 5.254 1 86.94 128 SER B C 1
ATOM 2519 O O . SER B 1 128 ? 2.098 27.391 5.707 1 86.94 128 SER B O 1
ATOM 2521 N N . ASP B 1 129 ? 1.002 25.5 6 1 79.81 129 ASP B N 1
ATOM 2522 C CA . ASP B 1 129 ? 1.197 25.531 7.445 1 79.81 129 ASP B CA 1
ATOM 2523 C C . ASP B 1 129 ? 2.379 24.656 7.859 1 79.81 129 ASP B C 1
ATOM 2525 O O . ASP B 1 129 ? 2.586 24.406 9.047 1 79.81 129 ASP B O 1
ATOM 2529 N N . TYR B 1 130 ? 3.068 24.25 6.852 1 81.69 130 TYR B N 1
ATOM 2530 C CA . TYR B 1 130 ? 4.191 23.375 7.184 1 81.69 130 TYR B CA 1
ATOM 2531 C C . TYR B 1 130 ? 5.363 24.188 7.734 1 81.69 130 TYR B C 1
ATOM 2533 O O . TYR B 1 130 ? 5.688 25.25 7.215 1 81.69 130 TYR B O 1
ATOM 2541 N N . LYS B 1 131 ? 5.859 23.734 8.82 1 74.19 131 LYS B N 1
ATOM 2542 C CA . LYS B 1 131 ? 7.047 24.344 9.414 1 74.19 131 LYS B CA 1
ATOM 2543 C C . LYS B 1 131 ? 8.312 23.938 8.664 1 74.19 131 LYS B C 1
ATOM 2545 O O . LYS B 1 131 ? 9.242 24.734 8.516 1 74.19 131 LYS B O 1
ATOM 2550 N N . ALA B 1 132 ? 8.258 22.766 8.203 1 72.44 132 ALA B N 1
ATOM 2551 C CA . ALA B 1 132 ? 9.406 22.219 7.496 1 72.44 132 ALA B CA 1
ATOM 2552 C C . ALA B 1 132 ? 9.375 22.578 6.02 1 72.44 132 ALA B C 1
ATOM 2554 O O . ALA B 1 132 ? 8.367 23.109 5.527 1 72.44 132 ALA B O 1
ATOM 2555 N N . LEU B 1 133 ? 10.461 22.328 5.359 1 90.69 133 LEU B N 1
ATOM 2556 C CA . LEU B 1 133 ? 10.586 22.578 3.93 1 90.69 133 LEU B CA 1
ATOM 2557 C C . LEU B 1 133 ? 9.523 21.828 3.145 1 90.69 133 LEU B C 1
ATOM 2559 O O . LEU B 1 133 ? 9.219 20.672 3.455 1 90.69 133 LEU B O 1
ATOM 2563 N N . ALA B 1 134 ? 8.891 22.5 2.162 1 95.81 134 ALA B N 1
ATOM 2564 C CA . ALA B 1 134 ? 7.879 21.906 1.29 1 95.81 134 ALA B CA 1
ATOM 2565 C C . ALA B 1 134 ? 7.82 22.641 -0.05 1 95.81 134 ALA B C 1
ATOM 2567 O O . ALA B 1 134 ? 8.32 23.766 -0.176 1 95.81 134 ALA B O 1
ATOM 2568 N N . PRO B 1 135 ? 7.281 21.969 -0.983 1 97.38 135 PRO B N 1
ATOM 2569 C CA . PRO B 1 135 ? 7.168 22.641 -2.281 1 97.38 135 PRO B CA 1
ATOM 2570 C C . PRO B 1 135 ? 6.352 23.938 -2.209 1 97.38 135 PRO B C 1
ATOM 2572 O O . PRO B 1 135 ? 5.375 24.016 -1.461 1 97.38 135 PRO B O 1
ATOM 2575 N N . ARG B 1 136 ? 6.754 24.953 -3.092 1 95.06 136 ARG B N 1
ATOM 2576 C CA . ARG B 1 136 ? 6.145 26.281 -3.027 1 95.06 136 ARG B CA 1
ATOM 2577 C C . ARG B 1 136 ? 5.246 26.531 -4.234 1 95.06 136 ARG B C 1
ATOM 2579 O O . ARG B 1 136 ? 4.418 27.438 -4.219 1 95.06 136 ARG B O 1
ATOM 2586 N N . ASN B 1 137 ? 5.531 25.781 -5.312 1 95.94 137 ASN B N 1
ATOM 2587 C CA . ASN B 1 137 ? 4.758 25.922 -6.539 1 95.94 137 ASN B CA 1
ATOM 2588 C C . ASN B 1 137 ? 4.598 24.594 -7.266 1 95.94 137 ASN B C 1
ATOM 2590 O O . ASN B 1 137 ? 5.102 23.562 -6.805 1 95.94 137 ASN B O 1
ATOM 2594 N N . LEU B 1 138 ? 3.844 24.625 -8.367 1 97.38 138 LEU B N 1
ATOM 2595 C CA . LEU B 1 138 ? 3.512 23.406 -9.102 1 97.38 138 LEU B CA 1
ATOM 2596 C C . LEU B 1 138 ? 4.766 22.766 -9.68 1 97.38 138 LEU B C 1
ATOM 2598 O O . LEU B 1 138 ? 4.883 21.531 -9.711 1 97.38 138 LEU B O 1
ATOM 2602 N N . GLU B 1 139 ? 5.668 23.531 -10.133 1 98.12 139 GLU B N 1
ATOM 2603 C CA . GLU B 1 139 ? 6.91 23.016 -10.695 1 98.12 139 GLU B CA 1
ATOM 2604 C C . GLU B 1 139 ? 7.699 22.219 -9.656 1 98.12 139 GLU B C 1
ATOM 2606 O O . GLU B 1 139 ? 8.188 21.125 -9.945 1 98.12 139 GLU B O 1
ATOM 2611 N N . GLU B 1 140 ? 7.809 22.781 -8.461 1 98 140 GLU B N 1
ATOM 2612 C CA . GLU B 1 140 ? 8.523 22.094 -7.391 1 98 140 GLU B CA 1
ATOM 2613 C C . GLU B 1 140 ? 7.781 20.828 -6.957 1 98 140 GLU B C 1
ATOM 2615 O O . GLU B 1 140 ? 8.406 19.844 -6.566 1 98 140 GLU B O 1
ATOM 2620 N N . ARG B 1 141 ? 6.461 20.875 -7.035 1 98.44 141 ARG B N 1
ATOM 2621 C CA . ARG B 1 141 ? 5.676 19.672 -6.734 1 98.44 141 ARG B CA 1
ATOM 2622 C C . ARG B 1 141 ? 5.977 18.562 -7.73 1 98.44 141 ARG B C 1
ATOM 2624 O O . ARG B 1 141 ? 6.156 17.406 -7.34 1 98.44 141 ARG B O 1
ATOM 2631 N N . PHE B 1 142 ? 6.008 18.859 -9.008 1 98.44 142 PHE B N 1
ATOM 2632 C CA . PHE B 1 142 ? 6.328 17.859 -10.023 1 98.44 142 PHE B CA 1
ATOM 2633 C C . PHE B 1 142 ? 7.77 17.391 -9.883 1 98.44 142 PHE B C 1
ATOM 2635 O O . PHE B 1 142 ? 8.07 16.219 -10.141 1 98.44 142 PHE B O 1
ATOM 2642 N N . LYS B 1 143 ? 8.648 18.266 -9.508 1 98.44 143 LYS B N 1
ATOM 2643 C CA . LYS B 1 143 ? 10.023 17.859 -9.242 1 98.44 143 LYS B CA 1
ATOM 2644 C C . LYS B 1 143 ? 10.094 16.859 -8.102 1 98.44 143 LYS B C 1
ATOM 2646 O O . LYS B 1 143 ? 10.836 15.875 -8.172 1 98.44 143 LYS B O 1
ATOM 2651 N N . LEU B 1 144 ? 9.359 17.141 -7.066 1 98.5 144 LEU B N 1
ATOM 2652 C CA . LEU B 1 144 ? 9.273 16.188 -5.969 1 98.5 144 LEU B CA 1
ATOM 2653 C C . LEU B 1 144 ? 8.734 14.844 -6.461 1 98.5 144 LEU B C 1
ATOM 2655 O O . LEU B 1 144 ? 9.289 13.789 -6.137 1 98.5 144 LEU B O 1
ATOM 2659 N N . CYS B 1 145 ? 7.668 14.859 -7.277 1 98.75 145 CYS B N 1
ATOM 2660 C CA . CYS B 1 145 ? 7.129 13.625 -7.852 1 98.75 145 CYS B CA 1
ATOM 2661 C C . CYS B 1 145 ? 8.188 12.891 -8.656 1 98.75 145 CYS B C 1
ATOM 2663 O O . CYS B 1 145 ? 8.258 11.656 -8.617 1 98.75 145 CYS B O 1
ATOM 2665 N N . SER B 1 146 ? 8.992 13.594 -9.367 1 98.56 146 SER B N 1
ATOM 2666 C CA . SER B 1 146 ? 10.016 12.977 -10.211 1 98.56 146 SER B CA 1
ATOM 2667 C C . SER B 1 146 ? 11.039 12.219 -9.367 1 98.56 146 SER B C 1
ATOM 2669 O O . SER B 1 146 ? 11.57 11.195 -9.805 1 98.56 146 SER B O 1
ATOM 2671 N N . ALA B 1 147 ? 11.32 12.711 -8.188 1 97.88 147 ALA B N 1
ATOM 2672 C CA . ALA B 1 147 ? 12.266 12.039 -7.293 1 97.88 147 ALA B CA 1
ATOM 2673 C C . ALA B 1 147 ? 11.758 10.664 -6.887 1 97.88 147 ALA B C 1
ATOM 2675 O O . ALA B 1 147 ? 12.555 9.766 -6.594 1 97.88 147 ALA B O 1
ATOM 2676 N N . TYR B 1 148 ? 10.461 10.461 -6.906 1 98.31 148 TYR B N 1
ATOM 2677 C CA . TYR B 1 148 ? 9.867 9.203 -6.465 1 98.31 148 TYR B CA 1
ATOM 2678 C C . TYR B 1 148 ? 9.453 8.352 -7.652 1 98.31 148 TYR B C 1
ATOM 2680 O O . TYR B 1 148 ? 9.109 7.176 -7.492 1 98.31 148 TYR B O 1
ATOM 2688 N N . ALA B 1 149 ? 9.523 8.844 -8.852 1 98.75 149 ALA B N 1
ATOM 2689 C CA . ALA B 1 149 ? 8.953 8.219 -10.047 1 98.75 149 ALA B CA 1
ATOM 2690 C C . ALA B 1 149 ? 9.625 6.879 -10.336 1 98.75 149 ALA B C 1
ATOM 2692 O O . ALA B 1 149 ? 8.969 5.934 -10.781 1 98.75 149 ALA B O 1
ATOM 2693 N N . ILE B 1 150 ? 10.922 6.809 -10.125 1 98.44 150 ILE B N 1
ATOM 2694 C CA . ILE B 1 150 ? 11.656 5.598 -10.469 1 98.44 150 ILE B CA 1
ATOM 2695 C C . ILE B 1 150 ? 11.117 4.422 -9.664 1 98.44 150 ILE B C 1
ATOM 2697 O O . ILE B 1 150 ? 11 3.307 -10.18 1 98.44 150 ILE B O 1
ATOM 2701 N N . PHE B 1 151 ? 10.797 4.613 -8.422 1 98.5 151 PHE B N 1
ATOM 2702 C CA . PHE B 1 151 ? 10.266 3.549 -7.574 1 98.5 151 PHE B CA 1
ATOM 2703 C C . PHE B 1 151 ? 8.922 3.062 -8.094 1 98.5 151 PHE B C 1
ATOM 2705 O O . PHE B 1 151 ? 8.648 1.859 -8.102 1 98.5 151 PHE B O 1
ATOM 2712 N N . PHE B 1 152 ? 8.117 3.988 -8.523 1 98.81 152 PHE B N 1
ATOM 2713 C CA . PHE B 1 152 ? 6.812 3.637 -9.078 1 98.81 152 PHE B CA 1
ATOM 2714 C C . PHE B 1 152 ? 6.973 2.861 -10.383 1 98.81 152 PHE B C 1
ATOM 2716 O O . PHE B 1 152 ? 6.367 1.803 -10.555 1 98.81 152 PHE B O 1
ATOM 2723 N N . ILE B 1 153 ? 7.773 3.363 -11.281 1 98.81 153 ILE B N 1
ATOM 2724 C CA . ILE B 1 153 ? 7.922 2.816 -12.625 1 98.81 153 ILE B CA 1
ATOM 2725 C C . ILE B 1 153 ? 8.484 1.399 -12.547 1 98.81 153 ILE B C 1
ATOM 2727 O O . ILE B 1 153 ? 7.914 0.463 -13.109 1 98.81 153 ILE B O 1
ATOM 2731 N N . VAL B 1 154 ? 9.555 1.2 -11.828 1 98.81 154 VAL B N 1
ATOM 2732 C CA . VAL B 1 154 ? 10.203 -0.103 -11.75 1 98.81 154 VAL B CA 1
ATOM 2733 C C . VAL B 1 154 ? 9.297 -1.101 -11.047 1 98.81 154 VAL B C 1
ATOM 2735 O O . VAL B 1 154 ? 9.164 -2.246 -11.477 1 98.81 154 VAL B O 1
ATOM 2738 N N . SER B 1 155 ? 8.664 -0.68 -9.969 1 98.88 155 SER B N 1
ATOM 2739 C CA . SER B 1 155 ? 7.77 -1.574 -9.242 1 98.88 155 SER B CA 1
ATOM 2740 C C . SER B 1 155 ? 6.547 -1.936 -10.078 1 98.88 155 SER B C 1
ATOM 2742 O O . SER B 1 155 ? 6.066 -3.068 -10.023 1 98.88 155 SER B O 1
ATOM 2744 N N . PHE B 1 156 ? 6.082 -0.98 -10.812 1 98.88 156 PHE B N 1
ATOM 2745 C CA . PHE B 1 156 ? 4.945 -1.263 -11.68 1 98.88 156 PHE B CA 1
ATOM 2746 C C . PHE B 1 156 ? 5.32 -2.277 -12.75 1 98.88 156 PHE B C 1
ATOM 2748 O O . PHE B 1 156 ? 4.555 -3.205 -13.031 1 98.88 156 PHE B O 1
ATOM 2755 N N . ILE B 1 157 ? 6.484 -2.139 -13.352 1 98.81 157 ILE B N 1
ATOM 2756 C CA . ILE B 1 157 ? 6.988 -3.098 -14.328 1 98.81 157 ILE B CA 1
ATOM 2757 C C . ILE B 1 157 ? 7.16 -4.465 -13.672 1 98.81 157 ILE B C 1
ATOM 2759 O O . ILE B 1 157 ? 6.84 -5.492 -14.266 1 98.81 157 ILE B O 1
ATOM 2763 N N . ASN B 1 158 ? 7.656 -4.465 -12.477 1 98.75 158 ASN B N 1
ATOM 2764 C CA . ASN B 1 158 ? 7.844 -5.715 -11.75 1 98.75 158 ASN B CA 1
ATOM 2765 C C . ASN B 1 158 ? 6.516 -6.41 -11.477 1 98.75 158 ASN B C 1
ATOM 2767 O O . ASN B 1 158 ? 6.434 -7.641 -11.523 1 98.75 158 ASN B O 1
ATOM 2771 N N . ILE B 1 159 ? 5.48 -5.641 -11.148 1 98.75 159 ILE B N 1
ATOM 2772 C CA . ILE B 1 159 ? 4.148 -6.207 -10.961 1 98.75 159 ILE B CA 1
ATOM 2773 C C . ILE B 1 159 ? 3.691 -6.887 -12.25 1 98.75 159 ILE B C 1
ATOM 2775 O O . ILE B 1 159 ? 3.24 -8.031 -12.227 1 98.75 159 ILE B O 1
ATOM 2779 N N . ILE B 1 160 ? 3.838 -6.191 -13.367 1 98.44 160 ILE B N 1
ATOM 2780 C CA . ILE B 1 160 ? 3.422 -6.738 -14.656 1 98.44 160 ILE B CA 1
ATOM 2781 C C . ILE B 1 160 ? 4.199 -8.023 -14.945 1 98.44 160 ILE B C 1
ATOM 2783 O O . ILE B 1 160 ? 3.615 -9.031 -15.352 1 98.44 160 ILE B O 1
ATOM 2787 N N . ASP B 1 161 ? 5.48 -7.988 -14.719 1 97.12 161 ASP B N 1
ATOM 2788 C CA . ASP B 1 161 ? 6.332 -9.148 -14.953 1 97.12 161 ASP B CA 1
ATOM 2789 C C . ASP B 1 161 ? 5.926 -10.312 -14.055 1 97.12 161 ASP B C 1
ATOM 2791 O O . ASP B 1 161 ? 5.82 -11.453 -14.508 1 97.12 161 ASP B O 1
ATOM 2795 N N . GLY B 1 162 ? 5.73 -10.016 -12.781 1 96.31 162 GLY B N 1
ATOM 2796 C CA . GLY B 1 162 ? 5.324 -11.047 -11.844 1 96.31 162 GLY B CA 1
ATOM 2797 C C . GLY B 1 162 ? 3.984 -11.664 -12.18 1 96.31 162 GLY B C 1
ATOM 2798 O O . GLY B 1 162 ? 3.826 -12.891 -12.117 1 96.31 162 GLY B O 1
ATOM 2799 N N . VAL B 1 163 ? 3.012 -10.828 -12.555 1 96.75 163 VAL B N 1
ATOM 2800 C CA . VAL B 1 163 ? 1.689 -11.32 -12.93 1 96.75 163 VAL B CA 1
ATOM 2801 C C . VAL B 1 163 ? 1.804 -12.219 -14.156 1 96.75 163 VAL B C 1
ATOM 2803 O O . VAL B 1 163 ? 1.185 -13.289 -14.211 1 96.75 163 VAL B O 1
ATOM 2806 N N . ARG B 1 164 ? 2.568 -11.836 -15.109 1 94.56 164 ARG B N 1
ATOM 2807 C CA . ARG B 1 164 ? 2.768 -12.633 -16.312 1 94.56 164 ARG B CA 1
ATOM 2808 C C . ARG B 1 164 ? 3.365 -13.992 -15.969 1 94.56 164 ARG B C 1
ATOM 2810 O O . ARG B 1 164 ? 2.936 -15.016 -16.5 1 94.56 164 ARG B O 1
ATOM 2817 N N . LEU B 1 165 ? 4.301 -14.016 -15.07 1 92.94 165 LEU B N 1
ATOM 2818 C CA . LEU B 1 165 ? 5.02 -15.242 -14.734 1 92.94 165 LEU B CA 1
ATOM 2819 C C . LEU B 1 165 ? 4.164 -16.156 -13.859 1 92.94 165 LEU B C 1
ATOM 2821 O O . LEU B 1 165 ? 4.238 -17.375 -13.977 1 92.94 165 LEU B O 1
ATOM 2825 N N . LEU B 1 166 ? 3.295 -15.547 -13.086 1 93.25 166 LEU B N 1
ATOM 2826 C CA . LEU B 1 166 ? 2.549 -16.344 -12.109 1 93.25 166 LEU B CA 1
ATOM 2827 C C . LEU B 1 166 ? 1.145 -16.641 -12.617 1 93.25 166 LEU B C 1
ATOM 2829 O O . LEU B 1 166 ? 0.442 -17.484 -12.047 1 93.25 166 LEU B O 1
ATOM 2833 N N . TRP B 1 167 ? 0.731 -15.969 -13.633 1 86.31 167 TRP B N 1
ATOM 2834 C CA . TRP B 1 167 ? -0.642 -16.062 -14.117 1 86.31 167 TRP B CA 1
ATOM 2835 C C . TRP B 1 167 ? -0.979 -17.5 -14.508 1 86.31 167 TRP B C 1
ATOM 2837 O O . TRP B 1 167 ? -2.107 -17.953 -14.305 1 86.31 167 TRP B O 1
ATOM 2847 N N . LYS B 1 168 ? -0.01 -18.297 -14.945 1 76.94 168 LYS B N 1
ATOM 2848 C CA . LYS B 1 168 ? -0.285 -19.625 -15.445 1 76.94 168 LYS B CA 1
ATOM 2849 C C . LYS B 1 168 ? 0.019 -20.688 -14.391 1 76.94 168 LYS B C 1
ATOM 2851 O O . LYS B 1 168 ? 0.056 -21.891 -14.695 1 76.94 168 LYS B O 1
ATOM 2856 N N . CYS B 1 169 ? 0.203 -20.125 -13.219 1 80.06 169 CYS B N 1
ATOM 2857 C CA . CYS B 1 169 ? 0.504 -21.078 -12.156 1 80.06 169 CYS B CA 1
ATOM 2858 C C . CYS B 1 169 ? -0.682 -22 -11.898 1 80.06 169 CYS B C 1
ATOM 2860 O O . CYS B 1 169 ? -1.81 -21.531 -11.727 1 80.06 169 CYS B O 1
ATOM 2862 N N . LYS B 1 170 ? -0.427 -23.328 -12.008 1 78.06 170 LYS B N 1
ATOM 2863 C CA . LYS B 1 170 ? -1.448 -24.328 -11.688 1 78.06 170 LYS B CA 1
ATOM 2864 C C . LYS B 1 170 ? -1.506 -24.594 -10.18 1 78.06 170 LYS B C 1
ATOM 2866 O O . LYS B 1 170 ? -0.497 -24.953 -9.57 1 78.06 170 LYS B O 1
ATOM 2871 N N . ILE B 1 171 ? -2.578 -24.156 -9.602 1 76.38 171 ILE B N 1
ATOM 2872 C CA . ILE B 1 171 ? -2.811 -24.391 -8.18 1 76.38 171 ILE B CA 1
ATOM 2873 C C . ILE B 1 171 ? -3.566 -25.703 -7.988 1 76.38 171 ILE B C 1
ATOM 2875 O O . ILE B 1 171 ? -4.664 -25.891 -8.523 1 76.38 171 ILE B O 1
ATOM 2879 N N . ASP B 1 172 ? -2.848 -26.734 -7.602 1 64.81 172 ASP B N 1
ATOM 2880 C CA . ASP B 1 172 ? -3.43 -28.047 -7.355 1 64.81 172 ASP B CA 1
ATOM 2881 C C . ASP B 1 172 ? -3.74 -28.25 -5.875 1 64.81 172 ASP B C 1
ATOM 2883 O O . ASP B 1 172 ? -3.051 -27.703 -5.012 1 64.81 172 ASP B O 1
#

Nearest PDB structures (foldseek):
  7m96-assembly1_A  TM=9.259E-01  e=1.678E-09  Bos taurus
  7mfi-assembly1_A  TM=9.418E-01  e=4.899E-09  Bos taurus
  7mfi-assembly2_C  TM=9.377E-01  e=5.670E-09  Bos taurus
  7m94-assembly1_A  TM=9.175E-01  e=4.666E-09  Bos taurus
  5vju-assembly1_A  TM=2.373E-01  e=1.640E+00  synthetic construct

pLDDT: mean 94.23, std 9.02, range [38.94, 98.94]

Radius of gyration: 21.35 Å; Cα contacts (8 Å, |Δi|>4): 436; chains: 2; bounding box: 62×56×44 Å

InterPro domains:
  IPR016964 Sigma intracellular receptor 2 [PIRSF031032] (11-163)
  IPR033118 EXPERA domain [PF05241] (42-161)
  IPR033118 EXPERA domain [PS51751] (10-159)
  IPR051987 Sigma-2 receptor-like [PTHR31204] (4-169)

Foldseek 3Di:
DPQAPPADPLLVVQLVVLVVLQCCLVQAQCCQPDPPVVHDPVSVVVNVVVCVQQQQPCSVHVPVPVVSVVLSVCCVPPVNVLSVVSNVCSSNNCVNVVVNLVVLLVVLVSQLVSLVVVLCCLQPPDCVPPPGGHDDDNVSSVSNNVVSVVSNVSSVVSNVVSCVVCVPPDDD/DPQAPPADPLLVVQLVVLVVLQCCLVQAQCCQPDPPVVHDPVSVVVNVVVCVQQQQPCSVHVPVPVVSVVLSVCCVPPVNVLSVVSNVCSSNNCVNVVVNLVVLLVVLVSQLVSLVVVLCCLQPPDCVPPPGGHDDDNVSSVSNNVVSVVSNVSSVVSNVVSCVVCVPPDDD

Secondary structure (DSSP, 8-state):
----TT--HHHHHHHHHHHHHHHIIIIIGGGGTS-GGGS-HHHHHHHHHHHHHH--HHHH-GGG-HHHHHHHHHIIIIIHHHHHHHHHHHHH-TTTSGGGHHHHHHHHHHHHHHHHHHHHHHHH--GGG-SS----SHHHHHHHHHHHHHHHHHHHHHHHHHHHHHTT----/----TT--HHHHHHHHHHHHHHHIIIIIGGGGTS-GGGS-HHHHHHHHHHHHHH--HHHH-GGG-HHHHHHHHHIIIIIHHHHHHHHHHHHH-TTTSGGGHHHHHHHHHHHHHHHHHHHHHHHH--GGG-SS----SHHHHHHHHHHHHHHHHHHHHHHHHHHHHHTT----

Sequence (344 aa):
MALPSRYRILDYVFFIYFLAQIPSTIFFDTQGVYPQRLYPSFLQSMKAHYLETYRDPFLADAWQHPWYLAVCLTEHFLEVPFFFWATYAYWKGALNKPSVVLPALIYSVHTVTAVTSIFHMALLEDFSDYKALAPRNLEERFKLCSAYAIFFIVSFINIIDGVRLLWKCKIDMALPSRYRILDYVFFIYFLAQIPSTIFFDTQGVYPQRLYPSFLQSMKAHYLETYRDPFLADAWQHPWYLAVCLTEHFLEVPFFFWATYAYWKGALNKPSVVLPALIYSVHTVTAVTSIFHMALLEDFSDYKALAPRNLEERFKLCSAYAIFFIVSFINIIDGVRLLWKCKID

Organism: NCBI:txid231223

=== Feature glossary ===
The record interleaves many kinds of information about one protein. Here is each kind framed as the question it answers.

Q: What does the local fold look like, residue by residue?
A: The Foldseek 3Di string encodes local tertiary geometry as a 20-letter alphabet — one character per residue — derived from the relative positions of nearby Cα atoms. Unlike the amino-acid sequence, 3Di is a direct function of the 3D structure, so two proteins with the same fold have similar 3Di strings even at low sequence identity.

Q: Which residues are in helices, strands, or loops?
A: The SS8 string is DSSP's per-residue secondary-structure call. α-helix (H) means an i→i+4 H-bond ladder; β-strand (E) means the residue participates in a β-sheet; 3₁₀ (G) and π (I) are tighter and wider helices; T/S are turns/bends; '-' is loop.

Q: How big and how compact is the whole molecule?
A: Radius of gyration (Rg) is the root-mean-square distance of Cα atoms from their centroid — a single number for overall size and compactness. A globular domain of N residues has Rg ≈ 2.2·N^0.38 Å; an extended or disordered chain has a much larger Rg. The Cα contact count is the number of residue pairs whose Cα atoms are within 8 Å and are more than four positions apart in sequence — a standard proxy for tertiary packing density. The bounding box is the smallest axis-aligned box enclosing all Cα atoms.

Q: Where is each backbone atom in 3D?
A: Structure coordinates are given as an mmCIF _atom_site loop: one row per atom with element, residue name, chain id, sequence number, and x/y/z position in Å. Only the four main-chain atoms per residue are included here; side chains are omitted to keep the record compact.

Q: What is the amino-acid chain?
A: Primary structure: the covalent order of the twenty standard amino acids along the backbone. Two proteins with the same sequence will (almost always) fold to the same structure; two with 30% identity often share a fold but not the details.

Q: What if only a Cα trace is available?
A: Three-state secondary structure (P-SEA) collapses the eight DSSP classes into helix (a), strand (b), and coil (c). P-SEA assigns these from Cα geometry alone — distances and angles — without requiring backbone oxygens, so it works on any Cα trace.

Q: What family and function is it annotated with?
A: Database cross-references. InterPro integrates a dozen domain/family signature databases into unified entries with residue-range hits. GO terms attach function/process/location labels with evidence codes. CATH codes position the fold in a four-level structural taxonomy. Organism is the NCBI-taxonomy species name.

Q: How confident is the AlphaFold model at each residue?
A: pLDDT is the predicted lDDT-Cα score: AlphaFold's confidence that the local environment of each residue (all inter-atomic distances within 15 Å) is correctly placed. It is a per-residue number between 0 and 100, with higher meaning more reliable.

Q: How mobile is each atom in the crystal?
A: B-factor (Debye–Waller factor) reflects atomic displacement in the crystal lattice. It is an experimental observable (units Å²), not a prediction; low values mean the atom is pinned down, high values mean it moves or is heterogeneous across the crystal.

Q: Which residues are buried vs exposed?
A: SASA measures how much of the protein is reachable by solvent. It is computed by rolling a water-sized probe over the atomic surface and summing the exposed area (Å²). Per-residue SASA distinguishes core (buried, low SASA) from surface (exposed, high SASA) residues; total SASA is a whole-molecule size measure.

Q: What do the diagnostic plots show?
A: Plot images: a contact map (which residues are close in 3D, as an N×N binary image), a Ramachandran scatter (backbone torsion angles, revealing secondary-structure composition at a glance), and — for AlphaFold structures — a PAE heatmap (pairwise prediction confidence).

Q: What known structures does this most resemble?
A: The Foldseek neighbor list gives the closest experimentally determined structures in the PDB, ranked by structural alignment. TM-score near 1 means near-identical fold; near 0.3 means only rough topology match. This is how one finds what a novel AlphaFold prediction most resembles in the solved-structure universe.

Q: Are the domains correctly placed relative to each other?
A: Predicted aligned error is AlphaFold's pairwise confidence. Unlike pLDDT (per-residue), PAE is per-residue-pair and captures whether two parts of the structure are correctly placed relative to each other. Units are ångströms of expected positional error.

Q: What do the rendered images show?
A: Structure images are PyMOL renders from six orthogonal camera directions. Cartoon representation draws helices as coils and strands as arrows; sticks shows the backbone as bonds; surface shows the solvent-excluded envelope. Rainbow coloring maps sequence position to hue (blue→red, N→C); chain coloring assigns a distinct color per polypeptide.

Q: What are the backbone torsion angles?
A: φ (phi) and ψ (psi) are the two rotatable backbone dihedrals per residue: φ is the C(i-1)–N–Cα–C torsion, ψ is the N–Cα–C–N(i+1) torsion, both in degrees on (−180°, 180°]. α-helical residues cluster near (−60°, −45°); β-strand residues near (−120°, +130°). A Ramachandran plot is simply a scatter of (φ, ψ) for every residue.